Protein AF-A0A820F935-F1 (afdb_monomer)

Sequence (251 aa):
MFSDYDREDDNNVGYKSDFSKICAVHLKQLHLDDSFTSFELIEQLLKCCPNLKIFSIFAKNARNMIDAILWQHLIKSSLPLLRIFNFDFHYRHSDSYDNMLIKLSPFQTNFWHQHNWYINYAVDNEFTSVYTIPYSFTHYTLTPTMKKYNSPSTNGVNEFDNVKYLSLFTGAIRDDSSWYFRNVQSLSLANIRFYRVKDDEYELKIEHLETIVNLSNIAELEITEECAVKSELLFEILKQMPNISSLILKK

Nearest PDB structures (foldseek):
  3o7w-assembly1_A  TM=4.755E-01  e=5.674E-02  Homo sapiens
  8te1-assembly1_E  TM=4.410E-01  e=3.176E+00  Homo sapiens
  8xfp-assembly1_C  TM=3.083E-01  e=1.086E+00  Homo sapiens
  8te1-assembly2_H  TM=3.606E-01  e=2.853E+00  Homo sapiens
  3iv6-assembly2_B  TM=3.008E-01  e=6.382E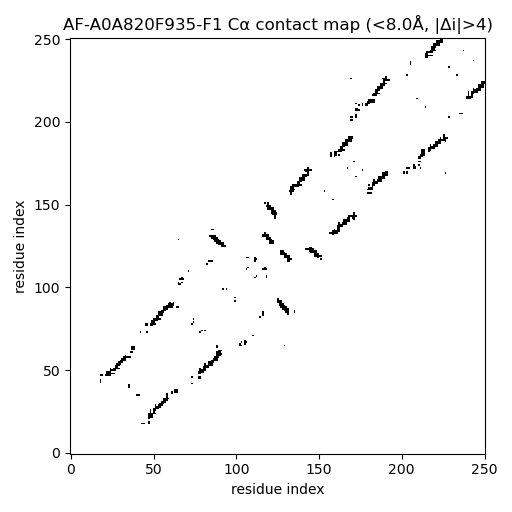+00  Cereibacter sphaeroides 2.4.1

Organism: NCBI:txid433720

InterPro domains:
  IPR032675 Leucine-rich repeat domain superfamily [G3DSA:3.80.10.10] (9-251)

Mean predicted aligned error: 8.69 Å

Secondary structure (DSSP, 8-state):
------------------GGG---TT--EEEEES----HHHHHHHHHT-TT--EEEEEETT-GGG--HHHHHHHHHHH-TT--EEEEEEEEE--S-HHHHHHHHGGGGSHHHHHTT-EEEEEE-SSEEEEEEES---SEEEE-TT-EE------TT--TTTT--EEEEEGGG--TT----BTT--EEEEE--SSS---S------HHHHHHHB-GGG--EEEEETT----HHHHHHHHHT-TT--EEEEE-

Foldseek 3Di:
DDDDDDDPPPPCPDPPPPLVVAAPQVAAEEAEEAPDDAPVVVLSNLLSHQNHAYYEYEHEQVPRVLALVVVLVSCVPRHVNHQYYWYKYKHFDPDDPVVVVVSNVSCVDVSCVVSVFAWKWWDFPTMIIITTFLHDDQEDEADLRIDIDDDDPPVPDQSQQNHAEYEYEQNNQDPPDPAAHEQHAAYEYAYDPPPPPPDDPRDRDPVSVVRHYQLQNHQYYEYEPNPPQDPVNVVVSVVSNPNHNYYHYHD

pLDDT: mean 83.77, std 16.31, range [36.81, 98.5]

Radius of gyration: 20.68 Å; Cα contacts (8 Å, |Δi|>4): 433; chains: 1; bounding box: 52×38×54 Å

Solvent-accessible surface area (backbone atoms only — not comparable to full-atom values): 14244 Å² total; per-residue (Å²): 144,82,83,87,88,84,77,85,80,86,72,80,78,75,77,80,71,78,58,91,80,58,65,44,62,82,42,41,67,48,79,46,67,68,76,68,90,48,49,66,62,50,51,57,53,44,58,24,25,45,48,23,28,35,40,37,39,41,27,68,72,29,63,78,60,70,41,46,67,60,52,52,50,48,39,70,74,32,28,80,51,54,65,42,69,40,42,37,36,29,23,72,60,89,64,57,70,71,59,48,51,60,60,51,50,62,52,71,38,68,71,32,58,78,59,65,42,40,62,32,39,39,36,40,93,51,41,36,36,44,29,29,52,59,36,81,49,44,66,47,76,47,53,54,63,54,40,80,77,47,80,75,88,54,91,86,59,61,52,29,57,52,24,31,35,38,39,38,29,46,68,40,54,40,89,83,52,90,52,59,32,66,50,27,31,33,41,33,40,33,45,73,89,78,66,87,70,80,89,69,88,66,73,79,48,67,76,26,43,58,60,34,32,44,43,64,49,24,32,31,42,36,38,32,65,67,36,84,70,50,70,70,57,50,53,57,52,54,69,55,20,81,49,55,78,42,79,44,81,41,124

Structure (mmCIF, N/CA/C/O backbone):
data_AF-A0A820F935-F1
#
_entry.id   AF-A0A820F935-F1
#
loop_
_atom_site.group_PDB
_atom_site.id
_atom_site.type_symbol
_atom_site.label_atom_id
_atom_site.label_alt_id
_atom_site.label_comp_id
_atom_site.label_asym_id
_atom_site.label_entity_id
_atom_site.label_seq_id
_atom_site.pdbx_PDB_ins_code
_atom_site.Cartn_x
_atom_site.Cartn_y
_atom_site.Cartn_z
_atom_site.occupancy
_atom_site.B_iso_or_equiv
_atom_site.auth_seq_id
_atom_site.auth_comp_id
_atom_site.auth_asym_id
_atom_site.auth_atom_id
_atom_site.pdbx_PDB_model_num
ATOM 1 N N . MET A 1 1 ? 26.499 0.213 30.727 1.00 42.41 1 MET A N 1
ATOM 2 C CA . MET A 1 1 ? 27.199 -1.076 30.581 1.00 42.41 1 MET A CA 1
ATOM 3 C C . MET A 1 1 ? 26.135 -2.154 30.449 1.00 42.41 1 MET A C 1
ATOM 5 O O . MET A 1 1 ? 25.712 -2.711 31.445 1.00 42.41 1 MET A O 1
ATOM 9 N N . PHE A 1 2 ? 25.634 -2.321 29.228 1.00 36.81 2 PHE A N 1
ATOM 10 C CA . PHE A 1 2 ? 24.933 -3.505 28.734 1.00 36.81 2 PHE A CA 1
ATOM 11 C C . PHE A 1 2 ? 25.305 -3.570 27.258 1.00 36.81 2 PHE A C 1
ATOM 13 O O . PHE A 1 2 ? 24.998 -2.652 26.499 1.00 36.81 2 PHE A O 1
ATOM 20 N N . SER A 1 3 ? 26.134 -4.561 26.959 1.00 38.59 3 SER A N 1
ATOM 21 C CA . SER A 1 3 ? 26.645 -4.915 25.649 1.00 38.59 3 SER A CA 1
ATOM 22 C C . SER A 1 3 ? 25.680 -5.875 24.955 1.00 38.59 3 SER A C 1
ATOM 24 O O . SER A 1 3 ? 24.827 -6.483 25.601 1.00 38.59 3 SER A O 1
ATOM 26 N N . ASP A 1 4 ? 25.912 -6.017 23.653 1.00 41.72 4 ASP A N 1
ATOM 27 C CA . ASP A 1 4 ? 25.586 -7.178 22.826 1.00 41.72 4 ASP A CA 1
ATOM 28 C C . ASP A 1 4 ? 24.140 -7.317 22.347 1.00 41.72 4 ASP A C 1
ATOM 30 O O . ASP A 1 4 ? 23.342 -8.032 22.938 1.00 41.72 4 ASP A O 1
ATOM 34 N N . TYR A 1 5 ? 23.866 -6.709 21.186 1.00 39.31 5 TYR A N 1
ATOM 35 C CA . TYR A 1 5 ? 23.126 -7.347 20.087 1.00 39.31 5 TYR A CA 1
ATOM 36 C C . TYR A 1 5 ? 23.565 -6.745 18.740 1.00 39.31 5 TYR A C 1
ATOM 38 O O . TYR A 1 5 ? 22.775 -6.144 18.025 1.00 39.31 5 TYR A O 1
ATOM 46 N N . ASP A 1 6 ? 24.840 -6.933 18.397 1.00 42.47 6 ASP A N 1
ATOM 47 C CA . ASP A 1 6 ? 25.287 -6.972 17.003 1.00 42.47 6 ASP A CA 1
ATOM 48 C C . ASP A 1 6 ? 25.755 -8.406 16.736 1.00 42.47 6 ASP A C 1
ATOM 50 O O . ASP A 1 6 ? 26.870 -8.804 17.072 1.00 42.47 6 ASP A O 1
ATOM 54 N N . ARG A 1 7 ? 24.849 -9.224 16.195 1.00 38.91 7 ARG A N 1
ATOM 55 C CA . ARG A 1 7 ? 25.217 -10.434 15.459 1.00 38.91 7 ARG A CA 1
ATOM 56 C C . ARG A 1 7 ? 24.762 -10.254 14.025 1.00 38.91 7 ARG A C 1
ATOM 58 O O . ARG A 1 7 ? 23.628 -10.559 13.665 1.00 38.91 7 ARG A O 1
ATOM 65 N N . GLU A 1 8 ? 25.688 -9.724 13.240 1.00 45.84 8 GLU A N 1
ATOM 66 C CA . GLU A 1 8 ? 25.828 -10.060 11.833 1.00 45.84 8 GLU A CA 1
ATOM 67 C C . GLU A 1 8 ? 26.035 -11.579 11.742 1.00 45.84 8 GLU A C 1
ATOM 69 O O . GLU A 1 8 ? 27.132 -12.074 11.985 1.00 45.84 8 GLU A O 1
ATOM 74 N N . ASP A 1 9 ? 24.975 -12.328 11.437 1.00 40.69 9 ASP A N 1
ATOM 75 C CA . ASP A 1 9 ? 25.128 -13.674 10.883 1.00 40.69 9 ASP A CA 1
ATOM 76 C C . ASP A 1 9 ? 25.014 -13.577 9.364 1.00 40.69 9 ASP A C 1
ATOM 78 O O . ASP A 1 9 ? 23.962 -13.706 8.732 1.00 40.69 9 ASP A O 1
ATOM 82 N N . ASP A 1 10 ? 26.187 -13.298 8.819 1.00 46.47 10 ASP A N 1
ATOM 83 C CA . ASP A 1 10 ? 26.601 -13.403 7.439 1.00 46.47 10 ASP A CA 1
ATOM 84 C C . ASP A 1 10 ? 26.550 -14.885 7.021 1.00 46.47 10 ASP A C 1
ATOM 86 O O . ASP A 1 10 ? 27.486 -15.654 7.217 1.00 46.47 10 ASP A O 1
ATOM 90 N N . ASN A 1 11 ? 25.407 -15.325 6.496 1.00 38.50 11 ASN A N 1
ATOM 91 C CA . ASN A 1 11 ? 25.266 -16.614 5.810 1.00 38.50 11 ASN A CA 1
ATOM 92 C C . ASN A 1 11 ? 24.524 -16.420 4.487 1.00 38.50 11 ASN A C 1
ATOM 94 O O . ASN A 1 11 ? 23.518 -17.065 4.189 1.00 38.50 11 ASN A O 1
ATOM 98 N N . ASN A 1 12 ? 25.052 -15.519 3.660 1.00 38.41 12 ASN A N 1
ATOM 99 C CA . ASN A 1 12 ? 24.699 -15.443 2.252 1.00 38.41 12 ASN A CA 1
ATOM 100 C C . ASN A 1 12 ? 25.411 -16.581 1.500 1.00 38.41 12 ASN A C 1
ATOM 102 O O . ASN A 1 12 ? 26.433 -16.388 0.839 1.00 38.41 12 ASN A O 1
ATOM 106 N N . VAL A 1 13 ? 24.879 -17.801 1.617 1.00 40.91 13 VAL A N 1
ATOM 107 C CA . VAL A 1 13 ? 25.197 -18.887 0.682 1.00 40.91 13 VAL A CA 1
ATOM 108 C C . VAL A 1 13 ? 24.598 -18.485 -0.661 1.00 40.91 13 VAL A C 1
ATOM 110 O O . VAL A 1 13 ? 23.446 -18.782 -0.975 1.00 40.91 13 VAL A O 1
ATOM 113 N N . GLY A 1 14 ? 25.384 -17.738 -1.434 1.00 40.31 14 GLY A N 1
ATOM 114 C CA . GLY A 1 14 ? 25.034 -17.269 -2.762 1.00 40.31 14 GLY A CA 1
ATOM 115 C C . GLY A 1 14 ? 24.864 -18.441 -3.719 1.00 40.31 14 GLY A C 1
ATOM 116 O O . GLY A 1 14 ? 25.789 -18.807 -4.444 1.00 40.31 14 GLY A O 1
ATOM 117 N N . TYR A 1 15 ? 23.657 -18.997 -3.779 1.00 44.03 15 TYR A N 1
ATOM 118 C CA . TYR A 1 15 ? 23.199 -19.696 -4.967 1.00 44.03 15 TYR A CA 1
ATOM 119 C C . TYR A 1 15 ? 23.117 -18.661 -6.093 1.00 44.03 15 TYR A C 1
ATOM 121 O O . TYR A 1 15 ? 22.111 -17.978 -6.270 1.00 44.03 15 TYR A O 1
ATOM 129 N N . LYS A 1 16 ? 24.204 -18.521 -6.862 1.00 47.25 16 LYS A N 1
ATOM 130 C CA . LYS A 1 16 ? 24.151 -17.936 -8.206 1.00 47.25 16 LYS A CA 1
ATOM 131 C C . LYS A 1 16 ? 23.364 -18.900 -9.087 1.00 47.25 16 LYS A C 1
ATOM 133 O O . LYS A 1 16 ? 23.931 -19.735 -9.788 1.00 47.25 16 LYS A O 1
ATOM 138 N N . SER A 1 17 ? 22.046 -18.821 -8.999 1.00 55.00 17 SER A N 1
ATOM 139 C CA . SER A 1 17 ? 21.143 -19.480 -9.927 1.00 55.00 17 SER A CA 1
ATOM 140 C C . SER A 1 17 ? 21.394 -18.873 -11.305 1.00 55.00 17 SER A C 1
ATOM 142 O O . SER A 1 17 ? 21.156 -17.686 -11.521 1.00 55.00 17 SER A O 1
ATOM 144 N N . ASP A 1 18 ? 21.925 -19.662 -12.235 1.00 56.56 18 ASP A N 1
ATOM 145 C CA . ASP A 1 18 ? 22.098 -19.235 -13.620 1.00 56.56 18 ASP A CA 1
ATOM 146 C C . ASP A 1 18 ? 20.726 -19.206 -14.315 1.00 56.56 18 ASP A C 1
ATOM 148 O O . ASP A 1 18 ? 20.320 -20.148 -14.998 1.00 56.56 18 ASP A O 1
ATOM 152 N N . PHE A 1 19 ? 19.976 -18.123 -14.100 1.00 57.56 19 PHE A N 1
ATOM 153 C CA . PHE A 1 19 ? 18.673 -17.896 -14.729 1.00 57.56 19 PHE A CA 1
ATOM 154 C C . PHE A 1 19 ? 18.771 -17.687 -16.250 1.00 57.56 19 PHE A C 1
ATOM 156 O O . PHE A 1 19 ? 17.744 -17.665 -16.926 1.00 57.56 19 PHE A O 1
ATOM 163 N N . SER A 1 20 ? 19.980 -17.607 -16.827 1.00 57.22 20 SER A N 1
ATOM 164 C CA . SER A 1 20 ? 20.181 -17.332 -18.258 1.00 57.22 20 SER A CA 1
ATOM 165 C C . SER A 1 20 ? 19.572 -18.379 -19.202 1.00 57.22 2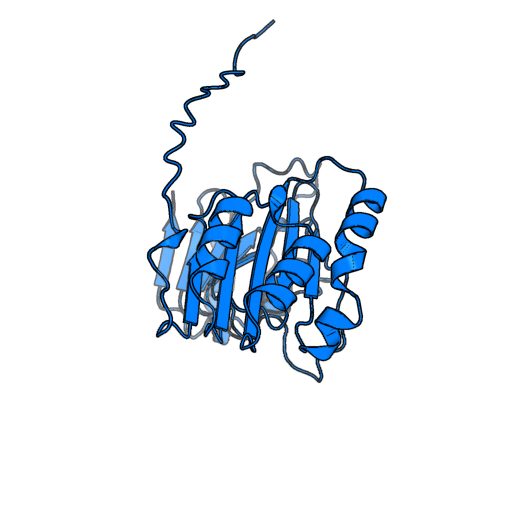0 SER A C 1
ATOM 167 O O . SER A 1 20 ? 19.445 -18.123 -20.399 1.00 57.22 20 SER A O 1
ATOM 169 N N . LYS A 1 21 ? 19.165 -19.548 -18.684 1.00 63.09 21 LYS A N 1
ATOM 170 C CA . LYS A 1 21 ? 18.599 -20.652 -19.476 1.00 63.09 21 LYS A CA 1
ATOM 171 C C . LYS A 1 21 ? 17.079 -20.803 -19.391 1.00 63.09 21 LYS A C 1
ATOM 173 O O . LYS A 1 21 ? 16.532 -21.612 -20.138 1.00 63.09 21 LYS A O 1
ATOM 178 N N . ILE A 1 22 ? 16.385 -20.069 -18.517 1.00 77.44 22 ILE A N 1
ATOM 179 C CA . ILE A 1 22 ? 14.942 -20.256 -18.287 1.00 77.44 22 ILE A CA 1
ATOM 180 C C . ILE A 1 22 ? 14.215 -18.918 -18.437 1.00 77.44 22 ILE A C 1
ATOM 182 O O . ILE A 1 22 ? 14.130 -18.137 -17.498 1.00 77.44 22 ILE A O 1
ATOM 186 N N . CYS A 1 23 ? 13.636 -18.679 -19.616 1.00 87.12 23 CYS A N 1
ATOM 187 C CA . CYS A 1 23 ? 12.764 -17.528 -19.857 1.00 87.12 23 CYS A CA 1
ATOM 188 C C . CYS A 1 23 ? 11.287 -17.927 -19.750 1.00 87.12 23 CYS A C 1
ATOM 190 O O . CYS A 1 23 ? 10.786 -18.744 -20.526 1.00 87.12 23 CYS A O 1
ATOM 192 N N . ALA A 1 24 ? 10.549 -17.281 -18.852 1.00 91.81 24 ALA A N 1
ATOM 193 C CA . ALA A 1 24 ? 9.105 -17.424 -18.698 1.00 91.81 24 ALA A CA 1
ATOM 194 C C . ALA A 1 24 ? 8.346 -16.568 -19.733 1.00 91.81 24 ALA A C 1
ATOM 196 O O . ALA A 1 24 ? 7.577 -15.667 -19.399 1.00 91.81 24 ALA A O 1
ATOM 197 N N . VAL A 1 25 ? 8.539 -16.845 -21.027 1.00 94.44 25 VAL A N 1
ATOM 198 C CA . VAL A 1 25 ? 7.988 -16.038 -22.141 1.00 94.44 25 VAL A CA 1
ATOM 199 C C . VAL A 1 25 ? 6.453 -16.004 -22.201 1.00 94.44 25 VAL A C 1
ATOM 201 O O . VAL A 1 25 ? 5.865 -15.111 -22.822 1.00 94.44 25 VAL A O 1
ATOM 204 N N . HIS A 1 26 ? 5.780 -16.960 -21.564 1.00 95.69 26 HIS A N 1
ATOM 205 C CA . HIS A 1 26 ? 4.319 -17.003 -21.494 1.00 95.69 26 HIS A CA 1
ATOM 206 C C . HIS A 1 26 ? 3.750 -16.215 -20.309 1.00 95.69 26 HIS A C 1
ATOM 208 O O . HIS A 1 26 ? 2.566 -15.877 -20.342 1.00 95.69 26 HIS A O 1
ATOM 214 N N . LEU A 1 27 ? 4.570 -15.865 -19.312 1.00 97.06 27 LEU A N 1
ATOM 215 C CA . LEU A 1 27 ? 4.126 -15.124 -18.136 1.00 97.06 27 LEU A CA 1
ATOM 216 C C . LEU A 1 27 ? 3.705 -13.705 -18.536 1.00 97.06 27 LEU A C 1
ATOM 218 O O . LEU A 1 27 ? 4.460 -12.972 -19.175 1.00 97.06 27 LEU A O 1
ATOM 222 N N . LYS A 1 28 ? 2.469 -13.329 -18.192 1.00 98.00 28 LYS A N 1
ATOM 223 C CA . LYS A 1 28 ? 1.901 -12.000 -18.489 1.00 98.00 28 LYS A CA 1
ATOM 224 C C . LYS A 1 28 ? 1.691 -11.149 -17.248 1.00 98.00 28 LYS A C 1
ATOM 226 O O . LYS A 1 28 ? 1.614 -9.931 -17.380 1.00 98.00 28 LYS A O 1
ATOM 231 N N . GLN A 1 29 ? 1.573 -11.780 -16.089 1.00 97.94 29 GLN A N 1
ATOM 232 C CA . GLN A 1 29 ? 1.299 -11.119 -14.823 1.00 97.94 29 GLN A CA 1
ATOM 233 C C . GLN A 1 29 ? 2.176 -11.748 -13.749 1.00 97.94 29 GLN A C 1
ATOM 235 O O . GLN A 1 29 ? 2.333 -12.969 -13.730 1.00 97.94 29 GLN A O 1
ATOM 240 N N . LEU A 1 30 ? 2.760 -10.914 -12.899 1.00 95.69 30 LEU A N 1
ATOM 241 C CA . LEU A 1 30 ? 3.596 -11.330 -11.785 1.00 95.69 30 LEU A CA 1
ATOM 242 C C . LEU A 1 30 ? 3.249 -10.459 -10.582 1.00 95.69 30 LEU A C 1
ATOM 244 O O . LEU A 1 30 ? 3.287 -9.233 -10.676 1.00 95.69 30 LEU A O 1
ATOM 248 N N . HIS A 1 31 ? 2.924 -11.112 -9.473 1.00 94.31 31 HIS A N 1
ATOM 249 C CA . HIS A 1 31 ? 2.627 -10.471 -8.200 1.00 94.31 31 HIS A CA 1
ATOM 250 C C . HIS A 1 31 ? 3.608 -11.011 -7.169 1.00 94.31 31 HIS A C 1
ATOM 252 O O . HIS A 1 31 ? 3.678 -12.223 -6.967 1.00 94.31 31 HIS A O 1
ATOM 258 N N . LEU A 1 32 ? 4.384 -10.116 -6.572 1.00 92.44 32 LEU A N 1
ATOM 259 C CA . LEU A 1 32 ? 5.341 -10.428 -5.523 1.00 92.44 32 LEU A CA 1
ATOM 260 C C . LEU A 1 32 ? 4.888 -9.740 -4.239 1.00 92.44 32 LEU A C 1
ATOM 262 O O . LEU A 1 32 ? 4.574 -8.551 -4.251 1.00 92.44 32 LEU A O 1
ATOM 266 N N . ASP A 1 33 ? 4.861 -10.491 -3.148 1.00 85.62 33 ASP A N 1
ATOM 267 C CA . ASP A 1 33 ? 4.466 -9.994 -1.835 1.00 85.62 33 ASP A CA 1
ATOM 268 C C . ASP A 1 33 ? 5.546 -10.348 -0.818 1.00 85.62 33 ASP A C 1
ATOM 270 O O . ASP A 1 33 ? 5.877 -11.525 -0.716 1.00 85.62 33 ASP A O 1
ATOM 274 N N . ASP A 1 34 ? 6.112 -9.329 -0.158 1.00 75.88 34 ASP A N 1
ATOM 275 C CA . ASP A 1 34 ? 7.023 -9.279 1.011 1.00 75.88 34 ASP A CA 1
ATOM 276 C C . ASP A 1 34 ? 8.212 -10.269 1.073 1.00 75.88 34 ASP A C 1
ATOM 278 O O . ASP A 1 34 ? 9.031 -10.225 1.986 1.00 75.88 34 ASP A O 1
ATOM 282 N N . SER A 1 35 ? 8.353 -11.171 0.103 1.00 65.44 35 SER A N 1
ATOM 283 C CA . SER A 1 35 ? 9.248 -12.327 0.142 1.00 65.44 35 SER A CA 1
ATOM 284 C C . SER A 1 35 ? 10.534 -12.121 -0.654 1.00 65.44 35 SER A C 1
ATOM 286 O O . SER A 1 35 ? 11.375 -13.017 -0.702 1.00 65.44 35 SER A O 1
ATOM 288 N N . PHE A 1 36 ? 10.691 -10.973 -1.318 1.00 63.09 36 PHE A N 1
ATOM 289 C CA . PHE A 1 36 ? 11.857 -10.673 -2.148 1.00 63.09 36 PHE A CA 1
ATOM 290 C C . PHE A 1 36 ? 12.739 -9.648 -1.456 1.00 63.09 36 PHE A C 1
ATOM 292 O O . PHE A 1 36 ? 12.347 -8.508 -1.227 1.00 63.09 36 PHE A O 1
ATOM 299 N N . THR A 1 37 ? 13.950 -10.081 -1.127 1.00 66.81 37 THR A N 1
ATOM 300 C CA . THR A 1 37 ? 14.858 -9.355 -0.238 1.00 66.81 37 THR A CA 1
ATOM 301 C C . THR A 1 37 ? 15.801 -8.405 -0.971 1.00 66.81 37 THR A C 1
ATOM 303 O O . THR A 1 37 ? 16.470 -7.599 -0.325 1.00 66.81 37 THR A O 1
ATOM 306 N N . SER A 1 38 ? 15.884 -8.464 -2.308 1.00 85.56 38 SER A N 1
ATOM 307 C CA . SER A 1 38 ? 16.793 -7.591 -3.049 1.00 85.56 38 SER A CA 1
ATOM 308 C C . SER A 1 38 ? 16.333 -7.219 -4.457 1.00 85.56 38 SER A C 1
ATOM 310 O O . SER A 1 38 ? 15.676 -8.002 -5.150 1.00 85.56 38 SER A O 1
ATOM 312 N N . PHE A 1 39 ? 16.711 -6.010 -4.885 1.00 91.62 39 PHE A N 1
ATOM 313 C CA . PHE A 1 39 ? 16.461 -5.525 -6.241 1.00 91.62 39 PHE A CA 1
ATOM 31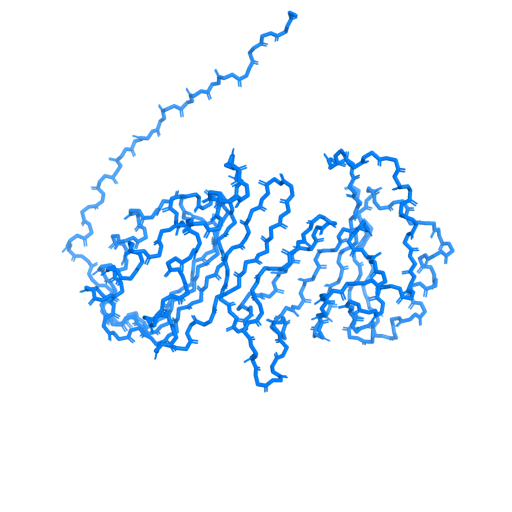4 C C . PHE A 1 39 ? 17.145 -6.414 -7.287 1.00 91.62 39 PHE A C 1
ATOM 316 O O . PHE A 1 39 ? 16.552 -6.696 -8.319 1.00 91.62 39 PHE A O 1
ATOM 323 N N . GLU A 1 40 ? 18.348 -6.921 -7.017 1.00 91.81 40 GLU A N 1
ATOM 324 C CA . GLU A 1 40 ? 19.125 -7.752 -7.945 1.00 91.81 40 GLU A CA 1
ATOM 325 C C . GLU A 1 40 ? 18.405 -9.061 -8.289 1.00 91.81 40 GLU A C 1
ATOM 327 O O . GLU A 1 40 ? 18.390 -9.476 -9.448 1.00 91.81 40 GLU A O 1
ATOM 332 N N . LEU A 1 41 ? 17.774 -9.702 -7.300 1.00 88.88 41 LEU A N 1
ATOM 333 C CA . LEU A 1 41 ? 16.983 -10.914 -7.526 1.00 88.88 41 LEU A CA 1
ATOM 334 C C . LEU A 1 41 ? 15.751 -10.622 -8.387 1.00 88.88 41 LEU A C 1
ATOM 336 O O . LEU A 1 41 ? 15.437 -11.379 -9.308 1.00 88.88 41 LEU A O 1
ATOM 340 N N . ILE A 1 42 ? 15.077 -9.503 -8.119 1.00 92.94 42 ILE A N 1
ATOM 341 C CA . ILE A 1 42 ? 13.922 -9.059 -8.905 1.00 92.94 42 ILE A CA 1
ATOM 342 C C . ILE A 1 42 ? 14.351 -8.705 -10.329 1.00 92.94 42 ILE A C 1
ATOM 344 O O . ILE A 1 42 ? 13.687 -9.090 -11.288 1.00 92.94 42 ILE A O 1
ATOM 348 N N . GLU A 1 43 ? 15.483 -8.028 -10.489 1.00 94.81 43 GLU A N 1
ATOM 349 C CA . GLU A 1 43 ? 16.037 -7.655 -11.783 1.00 94.81 43 GLU A CA 1
ATOM 350 C C . GLU A 1 43 ? 16.328 -8.897 -12.638 1.00 94.81 43 GLU A C 1
ATOM 352 O O . GLU A 1 43 ? 15.924 -8.963 -13.802 1.00 94.81 43 GLU A O 1
ATOM 357 N N . GLN A 1 44 ? 16.973 -9.911 -12.056 1.00 92.00 44 GLN A N 1
ATOM 358 C CA . GLN A 1 44 ? 17.251 -11.185 -12.726 1.00 92.00 44 GLN A CA 1
ATOM 359 C C . GLN A 1 44 ? 15.965 -11.915 -13.122 1.00 92.00 44 GLN A C 1
ATOM 361 O O . GLN A 1 44 ? 15.850 -12.386 -14.257 1.00 92.00 44 GLN A O 1
ATOM 366 N N . LEU A 1 45 ? 14.982 -11.969 -12.221 1.00 92.75 45 LEU A N 1
ATOM 367 C CA . LEU A 1 45 ? 13.681 -12.578 -12.490 1.00 92.75 45 LEU A CA 1
ATOM 368 C C . LEU A 1 45 ? 12.960 -11.868 -13.644 1.00 92.75 45 LEU A C 1
ATOM 370 O O . LEU A 1 45 ? 12.499 -12.516 -14.583 1.00 92.75 45 LEU A O 1
ATOM 374 N N . LEU A 1 46 ? 12.900 -10.536 -13.610 1.00 94.75 46 LEU A N 1
ATOM 375 C CA . LEU A 1 46 ? 12.194 -9.730 -14.607 1.00 94.75 46 LEU A CA 1
ATOM 376 C C . LEU A 1 46 ? 12.870 -9.779 -15.983 1.00 94.75 46 LEU A C 1
ATOM 378 O O . LEU A 1 46 ? 12.168 -9.836 -16.994 1.00 94.75 46 LEU A O 1
ATOM 382 N N . LYS A 1 47 ? 14.205 -9.879 -16.044 1.00 95.19 47 LYS A N 1
ATOM 383 C CA . LYS A 1 47 ? 14.950 -10.155 -17.291 1.00 95.19 47 LYS A CA 1
ATOM 384 C C . LYS A 1 47 ? 14.530 -11.471 -17.955 1.00 95.19 47 LYS A C 1
ATOM 386 O O . LYS A 1 47 ? 14.589 -11.589 -19.176 1.00 95.19 47 LYS A O 1
ATOM 391 N N . CYS A 1 48 ? 14.041 -12.435 -17.176 1.00 94.25 48 CYS A N 1
ATOM 392 C CA . CYS A 1 48 ? 13.551 -13.720 -17.673 1.00 94.25 48 CYS A CA 1
ATOM 393 C C . CYS A 1 48 ? 12.062 -13.696 -18.060 1.00 94.25 48 CYS A C 1
ATOM 395 O O . CYS A 1 48 ? 11.523 -14.712 -18.504 1.00 94.25 48 CYS A O 1
ATOM 397 N N . CYS A 1 49 ? 11.369 -12.562 -17.921 1.00 95.50 49 CYS A N 1
ATOM 398 C CA . CYS A 1 49 ? 9.939 -12.412 -18.202 1.00 95.50 49 CYS A CA 1
ATOM 399 C C . CYS A 1 49 ? 9.671 -11.311 -19.249 1.00 95.50 49 CYS A C 1
ATOM 401 O O . CYS A 1 49 ? 8.897 -10.389 -18.987 1.00 95.50 49 CYS A O 1
ATOM 403 N N . PRO A 1 50 ? 10.233 -11.398 -20.472 1.00 95.12 50 PRO A N 1
ATOM 404 C CA . PRO A 1 50 ? 10.213 -10.288 -21.437 1.00 95.12 50 PRO A CA 1
ATOM 405 C C . PRO A 1 50 ? 8.808 -9.894 -21.920 1.00 95.12 50 PRO A C 1
ATOM 407 O O . PRO A 1 50 ? 8.599 -8.798 -22.435 1.00 95.12 50 PRO A O 1
ATOM 410 N N . ASN A 1 51 ? 7.826 -10.788 -21.764 1.00 97.44 51 ASN A N 1
ATOM 411 C CA . ASN A 1 51 ? 6.453 -10.568 -22.210 1.00 97.44 51 ASN A CA 1
ATOM 412 C C . ASN A 1 51 ? 5.480 -10.185 -21.083 1.00 97.44 51 ASN A C 1
ATOM 414 O O . ASN A 1 51 ? 4.257 -10.265 -21.280 1.00 97.44 51 ASN A O 1
ATOM 418 N N . LEU A 1 52 ? 6.009 -9.807 -19.919 1.00 98.31 52 LEU A N 1
ATOM 419 C CA . LEU A 1 52 ? 5.225 -9.375 -18.773 1.00 98.31 52 LEU A CA 1
ATOM 420 C C . LEU A 1 52 ? 4.460 -8.088 -19.109 1.00 98.31 52 LEU A C 1
ATOM 422 O O . LEU A 1 52 ? 5.011 -7.151 -19.680 1.00 98.31 52 LEU A O 1
ATOM 426 N N . LYS A 1 53 ? 3.170 -8.057 -18.773 1.00 98.50 53 LYS A N 1
ATOM 427 C CA . LYS A 1 53 ? 2.274 -6.911 -18.994 1.00 98.50 53 LYS A CA 1
ATOM 428 C C . LYS A 1 53 ? 1.876 -6.230 -17.692 1.00 98.50 53 LYS A C 1
ATOM 430 O O . LYS A 1 53 ? 1.626 -5.027 -17.702 1.00 98.50 53 LYS A O 1
ATOM 435 N N . ILE A 1 54 ? 1.785 -7.000 -16.612 1.00 98.38 54 ILE A N 1
ATOM 436 C CA . ILE A 1 54 ? 1.418 -6.524 -15.281 1.00 98.38 54 ILE A CA 1
ATOM 437 C C . ILE A 1 54 ? 2.478 -7.002 -14.303 1.00 98.38 54 ILE A C 1
ATOM 439 O O . ILE A 1 54 ? 2.774 -8.197 -14.243 1.00 98.38 54 ILE A O 1
ATOM 443 N N . PHE A 1 55 ? 3.023 -6.071 -13.538 1.00 97.38 55 PHE A N 1
ATOM 444 C CA . PHE A 1 55 ? 3.911 -6.368 -12.433 1.00 97.38 55 PHE A CA 1
ATOM 445 C C . PHE A 1 55 ? 3.402 -5.656 -11.187 1.00 97.38 55 PHE A C 1
ATOM 447 O O . PHE A 1 55 ? 3.112 -4.460 -11.230 1.00 97.38 55 PHE A O 1
ATOM 454 N N . SER A 1 56 ? 3.248 -6.393 -10.094 1.00 96.38 56 SER A N 1
ATOM 455 C CA . SER A 1 56 ? 2.928 -5.825 -8.789 1.00 96.38 56 SER A CA 1
ATOM 456 C C . SER A 1 56 ? 3.923 -6.312 -7.755 1.00 96.38 56 SER A C 1
ATOM 458 O O . SER A 1 56 ? 4.209 -7.508 -7.708 1.00 96.38 56 SER A O 1
ATOM 460 N N . ILE A 1 57 ? 4.428 -5.403 -6.930 1.00 95.19 57 ILE A N 1
ATOM 461 C CA . ILE A 1 57 ? 5.370 -5.746 -5.868 1.00 95.19 57 ILE A CA 1
ATOM 462 C C . ILE A 1 57 ? 5.086 -4.965 -4.589 1.00 95.19 57 ILE A C 1
ATOM 464 O O . ILE A 1 57 ? 5.067 -3.738 -4.588 1.00 95.19 57 ILE A O 1
ATOM 468 N N . PHE A 1 58 ? 4.899 -5.692 -3.497 1.00 93.12 58 PHE A N 1
ATOM 469 C CA . PHE A 1 58 ? 4.932 -5.146 -2.147 1.00 93.12 58 PHE A CA 1
ATOM 470 C C . PHE A 1 58 ? 6.245 -5.565 -1.488 1.00 93.12 58 PHE A C 1
ATOM 472 O O . PHE A 1 58 ? 6.601 -6.745 -1.533 1.00 93.12 58 PHE A O 1
ATOM 479 N N . ALA A 1 59 ? 6.979 -4.620 -0.901 1.00 91.50 59 ALA A N 1
ATOM 480 C CA . ALA A 1 59 ? 8.234 -4.928 -0.223 1.00 91.50 59 ALA A CA 1
ATOM 481 C C . ALA A 1 59 ? 8.431 -4.081 1.036 1.00 91.50 59 ALA A C 1
ATOM 483 O O . ALA A 1 59 ? 8.443 -2.846 0.976 1.00 91.50 59 ALA A O 1
ATOM 484 N N . LYS A 1 60 ? 8.665 -4.750 2.170 1.00 88.56 60 LYS A N 1
ATOM 485 C CA . LYS A 1 60 ? 9.157 -4.115 3.396 1.00 88.56 60 LYS A CA 1
ATOM 486 C C . LYS A 1 60 ? 10.680 -4.051 3.408 1.00 88.56 60 LYS A C 1
ATOM 488 O O . LYS A 1 60 ? 11.366 -4.858 2.792 1.00 88.56 60 LYS A O 1
ATOM 493 N N . ASN A 1 61 ? 11.219 -3.084 4.148 1.00 85.94 61 ASN A N 1
ATOM 494 C CA . ASN A 1 61 ? 12.658 -2.808 4.232 1.00 85.94 61 ASN A CA 1
ATOM 495 C C . ASN A 1 61 ? 13.329 -2.604 2.860 1.00 85.94 61 ASN A C 1
ATOM 497 O O . ASN A 1 61 ? 14.509 -2.893 2.671 1.00 85.94 61 ASN A O 1
ATOM 501 N N . ALA A 1 62 ? 12.585 -2.046 1.910 1.00 87.56 62 ALA A N 1
ATOM 502 C CA . ALA A 1 62 ? 12.911 -1.966 0.494 1.00 87.56 62 ALA A CA 1
ATOM 503 C C . ALA A 1 62 ? 13.925 -0.858 0.156 1.00 87.56 62 ALA A C 1
ATOM 505 O O . ALA A 1 62 ? 13.832 -0.225 -0.892 1.00 87.56 62 ALA A O 1
ATOM 506 N N . ARG A 1 63 ? 14.907 -0.591 1.030 1.00 86.94 63 ARG A N 1
ATOM 507 C CA . ARG A 1 63 ? 15.866 0.522 0.874 1.00 86.94 63 ARG A CA 1
ATOM 508 C C . ARG A 1 63 ? 16.606 0.473 -0.466 1.00 86.94 63 ARG A C 1
ATOM 510 O O . ARG A 1 63 ? 16.849 1.515 -1.061 1.00 86.94 63 ARG A O 1
ATOM 517 N N . ASN A 1 64 ? 16.943 -0.725 -0.938 1.00 87.19 64 ASN A N 1
ATOM 518 C CA . ASN A 1 64 ? 17.594 -0.965 -2.229 1.00 87.19 64 ASN A CA 1
ATOM 519 C C . ASN A 1 64 ? 16.632 -0.954 -3.431 1.00 87.19 64 ASN A C 1
ATOM 521 O O . ASN A 1 64 ? 17.093 -1.009 -4.564 1.00 87.19 64 ASN A O 1
ATOM 525 N N . MET A 1 65 ? 15.317 -0.874 -3.209 1.00 89.69 65 MET A N 1
ATOM 526 C CA . MET A 1 65 ? 14.315 -0.753 -4.274 1.00 89.69 65 MET A CA 1
ATOM 527 C C . MET A 1 65 ? 13.885 0.701 -4.520 1.00 89.69 65 MET A C 1
ATOM 529 O O . MET A 1 65 ? 13.228 0.974 -5.524 1.00 89.69 65 MET A O 1
ATOM 533 N N . ILE A 1 66 ? 14.266 1.645 -3.649 1.00 90.81 66 ILE A N 1
ATOM 534 C CA . ILE A 1 66 ? 13.987 3.084 -3.805 1.00 90.81 66 ILE A CA 1
ATOM 535 C C . ILE A 1 66 ? 15.030 3.733 -4.721 1.00 90.81 66 ILE A C 1
ATOM 537 O O . ILE A 1 66 ? 15.799 4.605 -4.321 1.00 90.81 66 ILE A O 1
ATOM 541 N N . ASP A 1 67 ? 15.059 3.288 -5.973 1.00 93.00 67 ASP A N 1
ATOM 542 C CA . ASP A 1 67 ? 15.862 3.895 -7.030 1.00 93.00 67 ASP A CA 1
ATOM 543 C C . ASP A 1 67 ? 15.057 3.921 -8.332 1.00 93.00 67 ASP A C 1
ATOM 545 O O . ASP A 1 67 ? 14.959 2.936 -9.071 1.00 93.00 67 ASP A O 1
ATOM 549 N N . ALA A 1 68 ? 14.447 5.073 -8.617 1.00 94.94 68 ALA A N 1
ATOM 550 C CA . ALA A 1 68 ? 13.612 5.226 -9.802 1.00 94.94 68 ALA A CA 1
ATOM 551 C C . ALA A 1 68 ? 14.410 5.061 -11.106 1.00 94.94 68 ALA A C 1
ATOM 553 O O . ALA A 1 68 ? 13.842 4.663 -12.124 1.00 94.94 68 ALA A 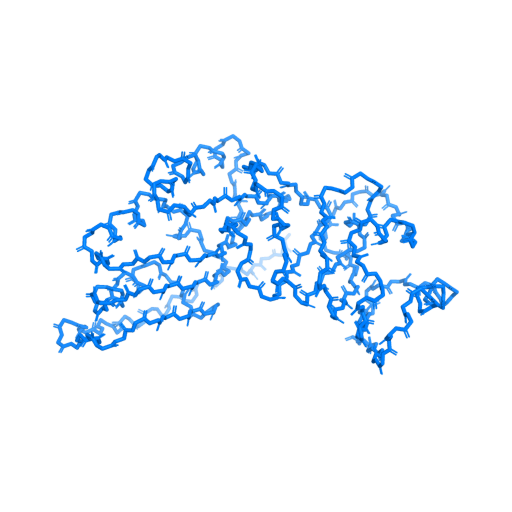O 1
ATOM 554 N N . ILE A 1 69 ? 15.711 5.372 -11.098 1.00 95.62 69 ILE A N 1
ATOM 555 C CA . ILE A 1 69 ? 16.562 5.303 -12.289 1.00 95.62 69 ILE A CA 1
ATOM 556 C C . ILE A 1 69 ? 16.837 3.839 -12.628 1.00 95.62 69 ILE A C 1
ATOM 558 O O . ILE A 1 69 ? 16.708 3.458 -13.796 1.00 95.62 69 ILE A O 1
ATOM 562 N N . LEU A 1 70 ? 17.145 3.012 -11.626 1.00 95.69 70 LEU A N 1
ATOM 563 C CA . LEU A 1 70 ? 17.316 1.568 -11.809 1.00 95.69 70 LEU A CA 1
ATOM 564 C C . LEU A 1 70 ? 16.031 0.911 -12.316 1.00 95.69 70 LEU A C 1
ATOM 566 O O . LEU A 1 70 ? 16.071 0.185 -13.313 1.00 95.69 70 LEU A O 1
ATOM 570 N N . TRP A 1 71 ? 14.880 1.226 -11.714 1.00 97.31 71 TRP A N 1
ATOM 571 C CA . TRP A 1 71 ? 13.585 0.739 -12.200 1.00 97.31 71 TRP A CA 1
ATOM 572 C C . TRP A 1 71 ? 13.308 1.164 -13.640 1.00 97.31 71 TRP A C 1
ATOM 574 O O . TRP A 1 71 ? 12.956 0.333 -14.477 1.00 97.31 71 TRP A O 1
ATOM 584 N N . GLN A 1 72 ? 13.518 2.439 -13.969 1.00 97.31 72 GLN A N 1
ATOM 585 C CA . GLN A 1 72 ? 13.338 2.940 -15.328 1.00 97.31 72 GLN A CA 1
ATOM 586 C C . GLN A 1 72 ? 14.250 2.214 -16.328 1.00 97.31 72 GLN A C 1
ATOM 588 O O . GLN A 1 72 ? 13.812 1.881 -17.433 1.00 97.31 72 GLN A O 1
ATOM 593 N N . HIS A 1 73 ? 15.513 1.972 -15.969 1.00 97.62 73 HIS A N 1
ATOM 594 C CA . HIS A 1 73 ? 16.456 1.249 -16.819 1.00 97.62 73 HIS A CA 1
ATOM 595 C C . HIS A 1 73 ? 16.013 -0.200 -17.049 1.00 97.62 73 HIS A C 1
ATOM 597 O O . HIS A 1 73 ? 15.985 -0.662 -18.194 1.00 97.62 73 HIS A O 1
ATOM 603 N N . LEU A 1 74 ? 15.610 -0.901 -15.987 1.00 97.69 74 LEU A N 1
ATOM 604 C CA . LEU A 1 74 ? 15.110 -2.272 -16.062 1.00 97.69 74 LEU A CA 1
ATOM 605 C C . LEU A 1 74 ? 13.866 -2.371 -16.952 1.00 97.69 74 LEU A C 1
ATOM 607 O O . LEU A 1 74 ? 13.810 -3.211 -17.850 1.00 97.69 74 LEU A O 1
ATOM 611 N N . ILE A 1 75 ? 12.896 -1.478 -16.754 1.00 97.94 75 ILE A N 1
ATOM 612 C CA . ILE A 1 75 ? 11.646 -1.472 -17.522 1.00 97.94 75 ILE A CA 1
ATOM 613 C C . ILE A 1 75 ? 11.931 -1.244 -19.008 1.00 97.94 75 ILE A C 1
ATOM 615 O O . ILE A 1 75 ? 11.467 -2.012 -19.850 1.00 97.94 75 ILE A O 1
ATOM 619 N N . LYS A 1 76 ? 12.748 -0.236 -19.33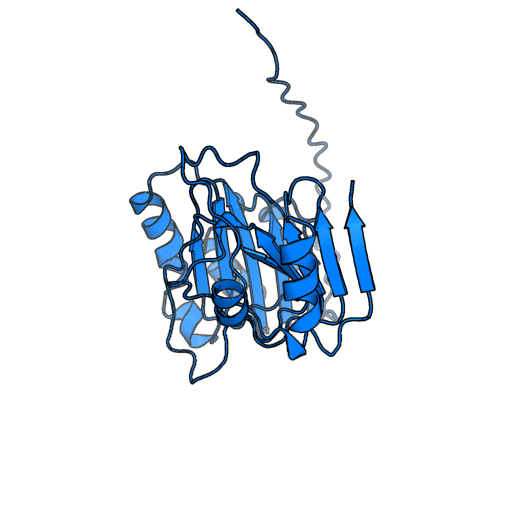8 1.00 97.12 76 LYS A N 1
ATOM 620 C CA . LYS A 1 76 ? 13.094 0.088 -20.731 1.00 97.12 76 LYS A CA 1
ATOM 621 C C . LYS A 1 76 ? 13.874 -1.025 -21.427 1.00 97.12 76 LYS A C 1
ATOM 623 O O . LYS A 1 76 ? 13.667 -1.251 -22.614 1.00 97.12 76 LYS A O 1
ATOM 628 N N . SER A 1 77 ? 14.787 -1.679 -20.713 1.00 97.25 77 SER A N 1
ATOM 629 C CA . SER A 1 77 ? 15.672 -2.693 -21.293 1.00 97.25 77 SER A CA 1
ATOM 630 C C . SER A 1 77 ? 15.022 -4.069 -21.404 1.00 97.25 77 SER A C 1
ATOM 632 O O . SER A 1 77 ? 15.261 -4.774 -22.381 1.00 97.25 77 SER A O 1
ATOM 634 N N . SER A 1 78 ? 14.214 -4.457 -20.414 1.00 96.75 78 SER A N 1
ATOM 635 C CA . SER A 1 78 ? 13.834 -5.860 -20.206 1.00 96.75 78 SER A CA 1
ATOM 636 C C . SER A 1 78 ? 12.327 -6.106 -20.222 1.00 96.75 78 SER A C 1
ATOM 638 O O . SER A 1 78 ? 11.908 -7.246 -20.406 1.00 96.75 78 SER A O 1
ATOM 640 N N . LEU A 1 79 ? 11.499 -5.066 -20.065 1.00 97.38 79 LEU A N 1
ATOM 641 C CA . LEU A 1 79 ? 10.043 -5.198 -19.948 1.00 97.38 79 LEU A CA 1
ATOM 642 C C . LEU A 1 79 ? 9.294 -4.321 -20.970 1.00 97.38 79 LEU A C 1
ATOM 644 O O . LEU A 1 79 ? 8.436 -3.519 -20.594 1.00 97.38 79 LEU A O 1
ATOM 648 N N . PRO A 1 80 ? 9.557 -4.480 -22.282 1.00 96.19 80 PRO A N 1
ATOM 649 C CA . PRO A 1 80 ? 8.996 -3.606 -23.316 1.00 96.19 80 PRO A CA 1
ATOM 650 C C . PRO A 1 80 ? 7.466 -3.686 -23.434 1.00 96.19 80 PRO A C 1
ATOM 652 O O . PRO A 1 80 ? 6.848 -2.808 -24.033 1.00 96.19 80 PRO A O 1
ATOM 655 N N . LEU A 1 81 ? 6.844 -4.745 -22.901 1.00 98.00 81 LEU A N 1
ATOM 656 C CA . LEU A 1 81 ? 5.393 -4.951 -22.934 1.00 98.00 81 LEU A CA 1
ATOM 657 C C . LEU A 1 81 ? 4.688 -4.591 -21.620 1.00 98.00 81 LEU A C 1
ATOM 659 O O . LEU A 1 81 ? 3.471 -4.800 -21.529 1.00 98.00 81 LEU A O 1
ATOM 663 N N . LEU A 1 82 ? 5.409 -4.058 -20.627 1.00 98.38 82 LEU A N 1
ATOM 664 C CA . LEU A 1 82 ? 4.840 -3.691 -19.335 1.00 98.38 82 LEU A CA 1
ATOM 665 C C . LEU A 1 82 ? 3.867 -2.524 -19.496 1.00 98.38 82 LEU A C 1
ATOM 667 O O . LEU A 1 82 ? 4.203 -1.473 -20.037 1.00 98.38 82 LEU A O 1
ATOM 671 N N . ARG A 1 83 ? 2.635 -2.724 -19.031 1.00 97.75 83 ARG A N 1
ATOM 672 C CA . ARG A 1 83 ? 1.553 -1.732 -19.093 1.00 97.75 83 ARG A CA 1
ATOM 673 C C . ARG A 1 83 ? 1.167 -1.239 -17.712 1.00 97.75 83 ARG A C 1
ATOM 675 O O . ARG A 1 83 ? 0.875 -0.063 -17.541 1.00 97.75 83 ARG A O 1
ATOM 682 N N . ILE A 1 84 ? 1.152 -2.147 -16.745 1.00 97.38 84 ILE A N 1
ATOM 683 C CA . ILE A 1 84 ? 0.788 -1.857 -15.365 1.00 97.38 84 ILE A CA 1
ATOM 684 C C . ILE A 1 84 ? 1.981 -2.229 -14.505 1.00 97.38 84 ILE A C 1
ATOM 686 O O . ILE A 1 84 ? 2.390 -3.392 -14.479 1.00 97.38 84 ILE A O 1
ATOM 690 N N . PHE A 1 85 ? 2.520 -1.234 -13.818 1.00 97.38 85 PHE A N 1
ATOM 691 C CA . PHE A 1 85 ? 3.497 -1.427 -12.770 1.00 97.38 85 PHE A CA 1
ATOM 692 C C . PHE A 1 85 ? 2.918 -0.840 -11.495 1.00 97.38 85 PHE A C 1
ATOM 694 O O . PHE A 1 85 ? 2.730 0.368 -11.409 1.00 97.38 85 PHE A O 1
ATOM 701 N N . ASN A 1 86 ? 2.613 -1.715 -10.545 1.00 96.25 86 ASN A N 1
ATOM 702 C CA . ASN A 1 86 ? 2.096 -1.343 -9.242 1.00 96.25 86 ASN A CA 1
ATOM 703 C C . ASN A 1 86 ? 3.148 -1.673 -8.198 1.00 96.25 86 ASN A C 1
ATOM 705 O O . ASN A 1 86 ? 3.720 -2.766 -8.216 1.00 96.25 86 ASN A O 1
ATOM 709 N N . PHE A 1 87 ? 3.389 -0.771 -7.265 1.00 95.50 87 PHE A N 1
ATOM 710 C CA . PHE A 1 87 ? 4.297 -1.079 -6.177 1.00 95.50 87 PHE A CA 1
ATOM 711 C C . PHE A 1 87 ? 3.918 -0.362 -4.897 1.00 95.50 87 PHE A C 1
ATOM 713 O O . PHE A 1 87 ? 3.215 0.649 -4.919 1.00 95.50 87 PHE A O 1
ATOM 720 N N . ASP A 1 88 ? 4.400 -0.919 -3.795 1.00 94.44 88 ASP A N 1
ATOM 721 C CA . ASP A 1 88 ? 4.450 -0.273 -2.495 1.00 94.44 88 ASP A CA 1
ATOM 722 C C . ASP A 1 88 ? 5.739 -0.702 -1.786 1.00 94.44 88 ASP A C 1
ATOM 724 O O . ASP A 1 88 ? 5.934 -1.868 -1.428 1.00 94.44 88 ASP A O 1
ATOM 728 N N . PHE A 1 89 ? 6.653 0.253 -1.658 1.00 93.56 89 PHE A N 1
ATOM 729 C CA . PHE A 1 89 ? 7.972 0.065 -1.081 1.00 93.56 89 PHE A CA 1
ATOM 730 C C . PHE A 1 89 ? 8.055 0.787 0.252 1.00 93.56 89 PHE A C 1
ATOM 732 O O . PHE A 1 89 ? 8.023 2.017 0.303 1.00 93.56 89 PHE A O 1
ATOM 739 N N . HIS A 1 90 ? 8.222 0.022 1.325 1.00 90.56 90 HIS A N 1
ATOM 740 C CA . HIS A 1 90 ? 8.373 0.542 2.678 1.00 90.56 90 HIS A CA 1
ATOM 741 C C . HIS A 1 90 ? 9.829 0.442 3.085 1.00 90.56 90 HIS A C 1
ATOM 743 O O . HIS A 1 90 ? 10.423 -0.633 3.012 1.00 90.56 90 HIS A O 1
ATOM 749 N N . TYR A 1 91 ? 10.418 1.527 3.566 1.00 88.94 91 TYR A N 1
ATOM 750 C CA . TYR A 1 91 ? 11.765 1.488 4.121 1.00 88.94 91 TYR A CA 1
ATOM 751 C C . TYR A 1 91 ? 11.890 2.400 5.333 1.00 88.94 91 TYR A C 1
ATOM 753 O O . TYR A 1 91 ? 11.256 3.450 5.411 1.00 88.94 91 TYR A O 1
ATOM 761 N N . ARG A 1 92 ? 12.743 1.999 6.278 1.00 87.69 92 ARG A N 1
ATOM 762 C CA . ARG A 1 92 ? 13.158 2.867 7.378 1.00 87.69 92 ARG A CA 1
ATOM 763 C C . ARG A 1 92 ? 14.147 3.896 6.839 1.00 87.69 92 ARG A C 1
ATOM 765 O O . ARG A 1 92 ? 15.196 3.511 6.311 1.00 87.69 92 ARG A O 1
ATOM 772 N N . HIS A 1 93 ? 13.835 5.183 6.943 1.00 80.50 93 HIS A N 1
ATOM 773 C CA . HIS A 1 93 ? 14.767 6.227 6.531 1.00 80.50 93 HIS A CA 1
ATOM 774 C C . HIS A 1 93 ? 15.701 6.588 7.690 1.00 80.50 93 HIS A C 1
ATOM 776 O O . HIS A 1 93 ? 15.286 6.771 8.827 1.00 80.50 93 HIS A O 1
ATOM 782 N N . SER A 1 94 ? 16.995 6.676 7.388 1.00 78.81 94 SER A N 1
ATOM 783 C CA . SER A 1 94 ? 18.016 7.235 8.286 1.00 78.81 94 SER A CA 1
ATOM 784 C C . SER A 1 94 ? 18.354 8.685 7.951 1.00 78.81 94 SER A C 1
ATOM 786 O O . SER A 1 94 ? 19.114 9.333 8.665 1.00 78.81 94 SER A O 1
ATOM 788 N N . ASP A 1 95 ? 17.875 9.152 6.801 1.00 75.81 95 ASP A N 1
ATOM 789 C CA . ASP A 1 95 ? 18.313 10.395 6.193 1.00 75.81 95 ASP A CA 1
ATOM 790 C C . ASP A 1 95 ? 17.432 11.552 6.662 1.00 75.81 95 ASP A C 1
ATOM 792 O O . ASP A 1 95 ? 16.274 11.359 7.035 1.00 75.81 95 ASP A O 1
ATOM 796 N N . SER A 1 96 ? 17.971 12.771 6.598 1.00 80.94 96 SER A N 1
ATOM 797 C CA . SER A 1 96 ? 17.150 13.963 6.775 1.00 80.94 96 SER A CA 1
ATOM 798 C C . SER A 1 96 ? 16.027 14.006 5.737 1.00 80.94 96 SER A C 1
ATOM 800 O O . SER A 1 96 ? 16.139 13.480 4.625 1.00 80.94 96 SER A O 1
ATOM 802 N N . TYR A 1 97 ? 14.952 14.694 6.103 1.00 79.69 97 TYR A N 1
ATOM 803 C CA . TYR A 1 97 ? 13.776 14.861 5.263 1.00 79.69 97 TYR A CA 1
ATOM 804 C C . TYR A 1 97 ? 14.102 15.424 3.860 1.00 79.69 97 TYR A C 1
ATOM 806 O O . TYR A 1 97 ? 13.634 14.890 2.857 1.00 79.69 97 TYR A O 1
ATOM 814 N N . ASP A 1 98 ? 14.980 16.427 3.757 1.00 81.81 98 ASP A N 1
ATOM 815 C CA . ASP A 1 98 ? 15.372 17.000 2.458 1.00 81.81 98 ASP A CA 1
ATOM 816 C C . ASP A 1 98 ? 16.100 15.983 1.566 1.00 81.81 98 ASP A C 1
ATOM 818 O O . ASP A 1 98 ? 15.832 15.879 0.367 1.00 81.81 98 ASP A O 1
ATOM 822 N N . ASN A 1 99 ? 16.980 15.170 2.157 1.00 84.56 99 ASN A N 1
ATOM 823 C CA . ASN A 1 99 ? 17.700 14.125 1.431 1.00 84.56 99 ASN A CA 1
ATOM 824 C C . ASN A 1 99 ? 16.755 13.022 0.945 1.00 84.56 99 ASN A C 1
ATOM 826 O O . ASN A 1 99 ? 16.941 12.483 -0.148 1.00 84.56 99 ASN A O 1
ATOM 830 N N . MET A 1 100 ? 15.728 12.701 1.733 1.00 85.94 100 MET A N 1
ATOM 831 C CA . MET A 1 100 ? 14.671 11.782 1.322 1.00 85.94 100 MET A CA 1
ATOM 832 C C . MET A 1 100 ? 13.934 12.317 0.092 1.00 85.94 100 MET A C 1
ATOM 834 O O . MET A 1 100 ? 13.839 11.609 -0.908 1.00 85.94 100 MET A O 1
ATOM 838 N N . LEU A 1 101 ? 13.463 13.566 0.118 1.00 84.88 101 LEU A N 1
ATOM 839 C CA . LEU A 1 101 ? 12.743 14.147 -1.019 1.00 84.88 101 LEU A CA 1
ATOM 840 C C . LEU A 1 101 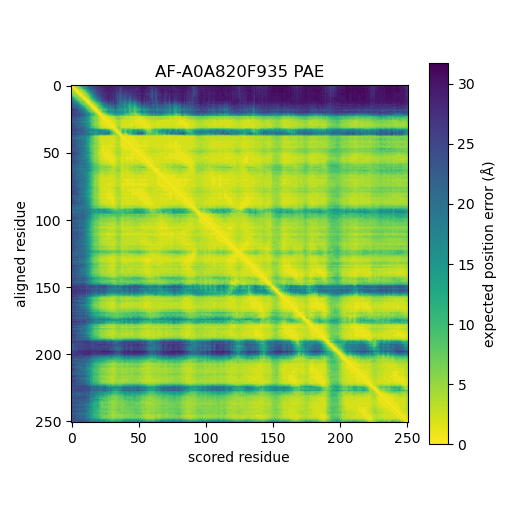? 13.586 14.171 -2.297 1.00 84.88 101 LEU A C 1
ATOM 842 O O . LEU A 1 101 ? 13.069 13.878 -3.377 1.00 84.88 101 LEU A O 1
ATOM 846 N N . ILE A 1 102 ? 14.887 14.451 -2.186 1.00 88.25 102 ILE A N 1
ATOM 847 C CA . ILE A 1 102 ? 15.811 14.392 -3.327 1.00 88.25 102 ILE A CA 1
ATOM 848 C C . ILE A 1 102 ? 15.836 12.981 -3.929 1.00 88.25 102 ILE A C 1
ATOM 850 O O . ILE A 1 102 ? 15.728 12.852 -5.149 1.00 88.25 102 ILE A O 1
ATOM 854 N N . LYS A 1 103 ? 15.903 11.929 -3.102 1.00 87.81 103 LYS A N 1
ATOM 855 C CA . LYS A 1 103 ? 15.873 10.526 -3.560 1.00 87.81 103 LYS A CA 1
ATOM 856 C C . LYS A 1 103 ? 14.548 10.123 -4.199 1.00 87.81 103 LYS A C 1
ATOM 858 O O . LYS A 1 103 ? 14.538 9.268 -5.079 1.00 87.81 103 LYS A O 1
ATOM 863 N N . LEU A 1 104 ? 13.445 10.731 -3.773 1.00 90.19 104 LEU A N 1
ATOM 864 C CA . LEU A 1 104 ? 12.111 10.442 -4.298 1.00 90.19 104 LEU A CA 1
ATOM 865 C C . LEU A 1 104 ? 11.795 11.231 -5.573 1.00 90.19 104 LEU A C 1
ATOM 867 O O . LEU A 1 104 ? 11.034 10.759 -6.411 1.00 90.19 104 LEU A O 1
ATOM 871 N N . SER A 1 105 ? 12.411 12.398 -5.777 1.00 91.12 105 SER A N 1
ATOM 872 C CA . SER A 1 105 ? 12.163 13.249 -6.950 1.00 91.12 105 SER A CA 1
ATOM 873 C C . SER A 1 105 ? 12.245 12.539 -8.320 1.00 91.12 105 SER A C 1
ATOM 875 O O . SER A 1 105 ? 11.417 12.852 -9.182 1.00 91.12 105 SER A O 1
ATOM 877 N N . PRO A 1 106 ? 13.116 11.532 -8.558 1.00 94.50 106 PRO A N 1
ATOM 878 C CA . PRO A 1 106 ? 13.176 10.827 -9.840 1.00 94.50 106 PRO A CA 1
ATOM 879 C C . PRO A 1 106 ? 11.921 9.998 -10.174 1.00 94.50 106 PRO A C 1
ATOM 881 O O . PRO A 1 106 ? 11.675 9.707 -11.350 1.00 94.50 106 PRO A O 1
ATOM 884 N N . PHE A 1 107 ? 11.090 9.662 -9.180 1.00 93.12 107 PHE A N 1
ATOM 885 C CA . PHE A 1 107 ? 9.781 9.028 -9.383 1.00 93.12 107 PHE A CA 1
ATOM 886 C C . PHE A 1 107 ? 8.714 9.993 -9.939 1.00 93.12 107 PHE A C 1
ATOM 888 O O . PHE A 1 107 ? 7.632 9.557 -10.310 1.00 93.12 107 PHE A O 1
ATOM 895 N N . GLN A 1 108 ? 9.014 11.292 -10.055 1.00 91.12 108 GLN A N 1
ATOM 896 C CA . GLN A 1 108 ? 8.111 12.313 -10.619 1.00 91.12 108 GLN A CA 1
ATOM 897 C C . GLN A 1 108 ? 8.518 12.769 -12.026 1.00 91.12 108 GLN A C 1
ATOM 899 O O . GLN A 1 108 ? 8.070 13.797 -12.526 1.00 91.12 108 GLN A O 1
ATOM 904 N N . THR A 1 109 ? 9.420 12.040 -12.683 1.00 93.19 109 THR A N 1
ATOM 905 C CA . THR A 1 109 ? 9.830 12.382 -14.049 1.00 93.19 109 THR A CA 1
ATOM 906 C C . THR A 1 109 ? 8.755 12.027 -15.079 1.00 93.19 109 THR A C 1
ATOM 908 O O . THR A 1 109 ? 7.907 11.160 -14.866 1.00 93.19 109 THR A O 1
ATOM 911 N N . ASN A 1 110 ? 8.841 12.647 -16.263 1.00 93.94 110 ASN A N 1
ATOM 912 C CA . ASN A 1 110 ? 7.936 12.387 -17.390 1.00 93.94 110 ASN A CA 1
ATOM 913 C C . ASN A 1 110 ? 7.834 10.909 -17.783 1.00 93.94 110 ASN A C 1
ATOM 915 O O . ASN A 1 110 ? 6.816 10.516 -18.340 1.00 93.94 110 ASN A O 1
ATOM 919 N N . PHE A 1 111 ? 8.861 10.100 -17.504 1.00 95.62 111 PHE A N 1
ATOM 920 C CA . PHE A 1 111 ? 8.808 8.660 -17.736 1.00 95.62 111 PHE A CA 1
ATOM 921 C C . PHE A 1 111 ? 7.592 8.034 -17.036 1.00 95.62 111 PHE A C 1
ATOM 923 O O . PHE A 1 111 ? 6.763 7.415 -17.696 1.00 95.62 111 PHE A O 1
ATOM 930 N N . TRP A 1 112 ? 7.426 8.272 -15.735 1.00 94.56 112 TRP A N 1
ATOM 931 C CA . TRP A 1 112 ? 6.330 7.711 -14.939 1.00 94.56 112 TRP A CA 1
ATOM 932 C C . TRP A 1 112 ? 4.963 8.225 -15.396 1.00 94.56 112 TRP A C 1
ATOM 934 O O . TRP A 1 112 ? 4.028 7.446 -15.591 1.00 94.56 112 TRP A O 1
ATOM 944 N N . HIS A 1 113 ? 4.871 9.527 -15.680 1.00 90.19 113 HIS A N 1
ATOM 945 C CA . HIS A 1 113 ? 3.643 10.147 -16.177 1.00 90.19 113 HIS A CA 1
ATOM 946 C C . HIS A 1 113 ? 3.208 9.618 -17.548 1.00 90.19 113 HIS A C 1
ATOM 948 O O . HIS A 1 113 ? 2.023 9.374 -17.751 1.00 90.19 113 HIS A O 1
ATOM 954 N N . GLN A 1 114 ? 4.139 9.389 -18.478 1.00 93.19 114 GLN A N 1
ATOM 955 C CA . GLN A 1 114 ? 3.829 8.836 -19.805 1.00 93.19 114 GLN A CA 1
ATOM 956 C C . GLN A 1 114 ? 3.258 7.417 -19.737 1.00 93.19 114 GLN A C 1
ATOM 958 O O . GLN A 1 114 ? 2.481 7.022 -20.606 1.00 93.19 114 GLN A O 1
ATOM 963 N N . HIS A 1 115 ? 3.614 6.663 -18.697 1.00 93.25 115 HIS A N 1
ATOM 964 C CA . HIS A 1 115 ? 3.059 5.341 -18.431 1.00 93.25 115 HIS A CA 1
ATOM 965 C C . HIS A 1 115 ? 1.766 5.374 -17.597 1.00 93.25 115 HIS A C 1
ATOM 967 O O . HIS A 1 115 ? 1.162 4.325 -17.380 1.00 93.25 115 HIS A O 1
ATOM 973 N N . ASN A 1 116 ? 1.305 6.556 -17.168 1.00 91.25 116 ASN A N 1
ATOM 974 C CA . ASN A 1 116 ? 0.217 6.739 -16.199 1.00 91.25 116 ASN A CA 1
ATOM 975 C C . ASN A 1 116 ? 0.470 6.015 -14.863 1.00 91.25 116 ASN A C 1
ATOM 977 O O . ASN A 1 116 ? -0.470 5.616 -14.178 1.00 91.25 116 ASN A O 1
ATOM 981 N N . TRP A 1 117 ? 1.739 5.838 -14.488 1.00 92.69 117 TRP A N 1
ATOM 982 C CA . TRP A 1 117 ? 2.130 5.305 -13.185 1.00 92.69 117 TRP A CA 1
ATOM 983 C C . TRP A 1 117 ? 2.362 6.480 -12.246 1.00 92.69 117 TRP A C 1
ATOM 985 O O . TRP A 1 117 ? 3.478 6.966 -12.081 1.00 92.69 117 TRP A O 1
ATOM 995 N N . TYR A 1 118 ? 1.272 6.994 -11.689 1.00 91.31 118 TYR A N 1
ATOM 996 C CA . TYR A 1 118 ? 1.322 8.073 -10.712 1.00 91.31 118 TYR A CA 1
ATOM 997 C C . TYR A 1 118 ? 1.833 7.537 -9.378 1.00 91.31 118 TYR A C 1
ATOM 999 O O . TYR A 1 118 ? 1.436 6.451 -8.963 1.00 91.31 118 TYR A O 1
ATOM 1007 N N . ILE A 1 119 ? 2.707 8.292 -8.715 1.00 92.38 119 ILE A N 1
ATOM 1008 C CA . ILE A 1 119 ? 3.400 7.841 -7.505 1.00 92.38 119 ILE A CA 1
ATOM 1009 C C . ILE A 1 119 ? 3.192 8.857 -6.389 1.00 92.38 119 ILE A C 1
ATOM 1011 O O . ILE A 1 119 ? 3.434 10.054 -6.586 1.00 92.38 119 ILE A O 1
ATOM 1015 N N . ASN A 1 120 ? 2.781 8.364 -5.223 1.00 91.69 120 ASN A N 1
ATOM 1016 C CA . ASN A 1 120 ? 2.692 9.121 -3.981 1.00 91.69 120 ASN A CA 1
ATOM 1017 C C . ASN A 1 120 ? 3.698 8.576 -2.957 1.00 91.69 120 ASN A C 1
ATOM 1019 O O . ASN A 1 120 ? 4.241 7.474 -3.085 1.00 91.69 120 ASN A O 1
ATOM 1023 N N . TYR A 1 121 ? 3.952 9.390 -1.942 1.00 90.38 121 TYR A N 1
ATOM 1024 C CA . TYR A 1 121 ? 4.802 9.080 -0.813 1.00 90.38 121 TYR A CA 1
ATOM 1025 C C . TYR A 1 121 ? 4.059 9.383 0.474 1.00 90.38 121 TYR A C 1
ATOM 1027 O O . TYR A 1 121 ? 3.477 10.462 0.644 1.00 90.38 121 TYR A O 1
ATOM 1035 N N . ALA A 1 122 ? 4.145 8.444 1.401 1.00 89.88 122 ALA A N 1
ATOM 1036 C CA . ALA A 1 122 ? 3.680 8.611 2.758 1.00 89.88 122 ALA A CA 1
ATOM 1037 C C . ALA A 1 122 ? 4.875 8.463 3.695 1.00 89.88 122 ALA A C 1
ATOM 1039 O O . ALA A 1 122 ? 5.609 7.480 3.628 1.00 89.88 122 ALA A O 1
ATOM 1040 N N . VAL A 1 123 ? 5.108 9.467 4.530 1.00 88.25 123 VAL A N 1
ATOM 1041 C CA . VAL A 1 123 ? 6.302 9.546 5.375 1.00 88.25 123 VAL A CA 1
ATOM 1042 C C . VAL A 1 123 ? 5.863 9.741 6.810 1.00 88.25 123 VAL A C 1
ATOM 1044 O O . VAL A 1 123 ? 5.033 10.609 7.080 1.00 88.25 123 VAL A O 1
ATOM 1047 N N . ASP A 1 124 ? 6.421 8.947 7.711 1.00 84.25 124 ASP A N 1
ATOM 1048 C CA . ASP A 1 124 ? 6.267 9.107 9.151 1.00 84.25 124 ASP A CA 1
ATOM 1049 C C . ASP A 1 124 ? 7.631 9.416 9.809 1.00 84.25 124 ASP A C 1
ATOM 1051 O O . ASP A 1 124 ? 8.551 9.861 9.127 1.00 84.25 124 ASP A O 1
ATOM 1055 N N . ASN A 1 125 ? 7.774 9.283 11.130 1.00 80.62 125 ASN A N 1
ATOM 1056 C CA . ASN A 1 125 ? 9.038 9.616 11.810 1.00 80.62 125 ASN A CA 1
ATOM 1057 C C . ASN A 1 125 ? 10.167 8.598 11.585 1.00 80.62 125 ASN A C 1
ATOM 1059 O O . ASN A 1 125 ? 11.321 8.893 11.889 1.00 80.62 125 ASN A O 1
ATOM 1063 N N . GLU A 1 126 ? 9.837 7.385 11.154 1.00 82.56 126 GLU A N 1
ATOM 1064 C CA . GLU A 1 126 ? 10.790 6.284 11.016 1.00 82.56 126 GLU A CA 1
ATOM 1065 C C . GLU A 1 126 ? 10.782 5.694 9.608 1.00 82.56 126 GLU A C 1
ATOM 1067 O O . GLU A 1 126 ? 11.813 5.230 9.119 1.00 82.56 126 GLU A O 1
ATOM 1072 N N . PHE A 1 127 ? 9.631 5.699 8.946 1.00 87.69 127 PHE A N 1
ATOM 1073 C CA . PHE A 1 127 ? 9.390 4.986 7.709 1.00 87.69 127 PHE A CA 1
ATOM 1074 C C . PHE A 1 127 ? 8.923 5.913 6.597 1.00 87.69 127 PHE A C 1
ATOM 1076 O O . PHE A 1 127 ? 8.285 6.946 6.798 1.00 87.69 127 PHE A O 1
ATOM 1083 N N . THR A 1 128 ? 9.249 5.498 5.384 1.00 90.56 128 THR A N 1
ATOM 1084 C CA . THR A 1 128 ? 8.737 6.068 4.149 1.00 90.56 128 THR A CA 1
ATOM 1085 C C . THR A 1 128 ? 8.140 4.938 3.327 1.00 90.56 128 THR A C 1
ATOM 1087 O O . THR A 1 128 ? 8.793 3.917 3.104 1.00 90.56 128 THR A O 1
ATOM 1090 N N . SER A 1 129 ? 6.912 5.139 2.868 1.00 92.19 129 SER A N 1
ATOM 1091 C CA . SER A 1 129 ? 6.249 4.318 1.864 1.00 92.19 129 SER A CA 1
ATOM 1092 C C . SER A 1 129 ? 6.208 5.092 0.548 1.00 92.19 129 SER A C 1
ATOM 1094 O O . SER A 1 129 ? 5.857 6.275 0.513 1.00 92.19 129 SER A O 1
ATOM 1096 N N . VAL A 1 130 ? 6.612 4.428 -0.532 1.00 94.00 130 VAL A N 1
ATOM 1097 C CA . VAL A 1 130 ? 6.588 4.937 -1.907 1.00 94.00 130 VAL A CA 1
ATOM 1098 C C . VAL A 1 130 ? 5.722 3.989 -2.711 1.00 94.00 130 VAL A C 1
ATOM 1100 O O . VAL A 1 130 ? 6.045 2.805 -2.801 1.00 94.00 130 VAL A O 1
ATOM 1103 N N . TYR A 1 131 ? 4.634 4.487 -3.286 1.00 94.12 131 TYR A N 1
ATOM 1104 C CA . TYR A 1 131 ? 3.624 3.620 -3.883 1.00 94.12 131 TYR A CA 1
ATOM 1105 C C . TYR A 1 131 ? 2.914 4.254 -5.070 1.00 94.12 131 TYR A C 1
ATOM 1107 O O . TYR A 1 131 ? 2.858 5.474 -5.230 1.00 94.12 131 TYR A O 1
ATOM 1115 N N . THR A 1 132 ? 2.344 3.400 -5.910 1.00 93.75 132 THR A N 1
ATOM 1116 C CA . THR A 1 132 ? 1.555 3.810 -7.075 1.00 93.75 132 THR A CA 1
ATOM 1117 C C . THR A 1 132 ? 0.115 4.136 -6.700 1.00 93.75 132 THR A C 1
ATOM 1119 O O . THR A 1 132 ? -0.467 3.444 -5.865 1.00 93.75 132 THR A O 1
ATOM 1122 N N . ILE A 1 133 ? -0.481 5.129 -7.365 1.00 91.69 133 ILE A N 1
ATOM 1123 C CA . ILE A 1 133 ? -1.890 5.510 -7.200 1.00 91.69 133 ILE A CA 1
ATOM 1124 C C . ILE A 1 133 ? -2.712 5.209 -8.477 1.00 91.69 133 ILE A C 1
ATOM 1126 O O . ILE A 1 133 ? -2.238 5.491 -9.581 1.00 91.69 133 ILE A O 1
ATOM 1130 N N . PRO A 1 134 ? -3.943 4.666 -8.363 1.00 91.25 134 PRO A N 1
ATOM 1131 C CA . PRO A 1 134 ? -4.590 4.241 -7.121 1.00 91.25 134 PRO A CA 1
ATOM 1132 C C . PRO A 1 134 ? -3.814 3.110 -6.434 1.00 91.25 134 PRO A C 1
ATOM 1134 O O . PRO A 1 134 ? -3.211 2.254 -7.089 1.00 91.25 134 PRO A O 1
ATOM 1137 N N . TYR A 1 135 ? -3.818 3.141 -5.102 1.00 93.19 135 TYR A N 1
ATOM 1138 C CA . TYR A 1 135 ? -3.153 2.153 -4.270 1.00 93.19 135 TYR A CA 1
ATOM 1139 C C . TYR A 1 135 ? -3.651 0.769 -4.669 1.00 93.19 135 TYR A C 1
ATOM 1141 O O . TYR A 1 135 ? -4.853 0.533 -4.769 1.00 93.19 135 TYR A O 1
ATOM 1149 N N . SER A 1 136 ? -2.731 -0.129 -4.999 1.00 91.94 136 SER A N 1
ATOM 1150 C CA . SER A 1 136 ? -3.074 -1.372 -5.700 1.00 91.94 136 SER A CA 1
ATOM 1151 C C . SER A 1 136 ? -3.285 -2.567 -4.778 1.00 91.94 136 SER A C 1
ATOM 1153 O O . SER A 1 136 ? -3.753 -3.609 -5.235 1.00 91.94 136 SER A O 1
ATOM 1155 N N . PHE A 1 137 ? -2.953 -2.428 -3.497 1.00 92.88 137 PHE A N 1
ATOM 1156 C CA . PHE A 1 137 ? -3.057 -3.507 -2.524 1.00 92.88 137 PHE A CA 1
ATOM 1157 C C . PHE A 1 137 ? -4.322 -3.361 -1.683 1.00 92.88 137 PHE A C 1
ATOM 1159 O O . PHE A 1 137 ? -4.891 -2.281 -1.526 1.00 92.88 137 PHE A O 1
ATOM 1166 N N . THR A 1 138 ? -4.788 -4.488 -1.158 1.00 95.56 138 THR A N 1
ATOM 1167 C CA . THR A 1 138 ? -6.027 -4.552 -0.377 1.00 95.56 138 THR A CA 1
ATOM 1168 C C . THR A 1 138 ? -5.821 -4.203 1.089 1.00 95.56 138 THR A C 1
ATOM 1170 O O . THR A 1 138 ? -6.800 -3.895 1.764 1.00 95.56 138 THR A O 1
ATOM 1173 N N . HIS A 1 139 ? -4.579 -4.250 1.568 1.00 95.06 139 HIS A N 1
ATOM 1174 C CA . HIS A 1 139 ? -4.209 -3.984 2.951 1.00 95.06 139 HIS A CA 1
ATOM 1175 C C . HIS A 1 139 ? -3.467 -2.660 3.036 1.00 95.06 139 HIS A C 1
ATOM 1177 O O . HIS A 1 139 ? -2.567 -2.415 2.238 1.00 95.06 139 HIS A O 1
ATOM 1183 N N . TYR A 1 140 ? -3.826 -1.831 4.009 1.00 93.81 140 TYR A N 1
ATOM 1184 C CA . TYR A 1 140 ? -3.111 -0.597 4.302 1.00 93.81 140 TYR A CA 1
ATOM 1185 C C . TYR A 1 140 ? -2.964 -0.420 5.810 1.00 93.81 140 TYR A C 1
ATOM 1187 O O . TYR A 1 140 ? -3.873 -0.758 6.568 1.00 93.81 140 TYR A O 1
ATOM 1195 N N . THR A 1 141 ? -1.838 0.147 6.237 1.00 91.56 141 THR A N 1
ATOM 1196 C CA . THR A 1 141 ? -1.595 0.510 7.635 1.00 91.56 141 THR A CA 1
ATOM 1197 C C . THR A 1 141 ? -1.375 2.010 7.731 1.00 91.56 141 THR A C 1
ATOM 1199 O O . THR A 1 141 ? -0.449 2.535 7.116 1.00 91.56 141 THR A O 1
ATOM 1202 N N . LEU A 1 142 ? -2.206 2.699 8.512 1.00 90.69 142 LEU A N 1
ATOM 1203 C CA . LEU A 1 142 ? -2.103 4.140 8.725 1.00 90.69 142 LEU A CA 1
ATOM 1204 C C . LEU A 1 142 ? -1.577 4.450 10.134 1.00 90.69 142 LEU A C 1
ATOM 1206 O O . LEU A 1 142 ? -2.237 4.147 11.131 1.00 90.69 142 LEU A O 1
ATOM 1210 N N . THR A 1 143 ? -0.396 5.075 10.203 1.00 87.19 143 THR A N 1
ATOM 1211 C CA . THR A 1 143 ? 0.288 5.472 11.448 1.00 87.19 143 THR A CA 1
ATOM 1212 C C . THR A 1 143 ? 0.058 6.964 11.776 1.00 87.19 143 THR A C 1
ATOM 1214 O O . THR A 1 143 ? -0.233 7.754 10.878 1.00 87.19 143 THR A O 1
ATOM 1217 N N . PRO A 1 144 ? 0.177 7.405 13.049 1.00 80.38 144 PRO A N 1
ATOM 1218 C CA . PRO A 1 144 ? -0.185 8.763 13.482 1.00 80.38 144 PRO A CA 1
ATOM 1219 C C . PRO A 1 144 ? 0.629 9.884 12.877 1.00 80.38 144 PRO A C 1
ATOM 1221 O O . PRO A 1 144 ? 0.159 11.010 12.747 1.00 80.38 144 PRO A O 1
ATOM 1224 N N . THR A 1 145 ? 1.894 9.597 12.606 1.00 81.44 145 THR A N 1
ATOM 1225 C CA . THR A 1 145 ? 2.855 10.583 12.126 1.00 81.44 145 THR A CA 1
ATOM 1226 C C . THR A 1 145 ? 2.933 10.581 10.606 1.00 81.44 145 THR A C 1
ATOM 1228 O O . THR A 1 145 ? 3.673 11.385 10.043 1.00 81.44 145 THR A O 1
ATOM 1231 N N . MET A 1 146 ? 2.137 9.732 9.943 1.00 85.62 146 MET A N 1
ATOM 1232 C CA . MET A 1 146 ? 2.150 9.592 8.501 1.00 85.62 146 MET A CA 1
ATOM 1233 C C . MET A 1 146 ? 1.536 10.810 7.817 1.00 85.62 146 MET A C 1
ATOM 1235 O O . MET A 1 146 ? 0.363 11.146 7.993 1.00 85.62 146 MET A O 1
ATOM 1239 N N . LYS A 1 147 ? 2.333 11.452 6.971 1.00 84.88 147 LYS A N 1
ATOM 1240 C CA . LYS A 1 147 ? 1.928 12.575 6.129 1.00 84.88 147 LYS A CA 1
ATOM 1241 C C . LYS A 1 147 ? 2.095 12.204 4.664 1.00 84.88 147 LYS A C 1
ATOM 1243 O O . LYS A 1 147 ? 3.071 11.555 4.289 1.00 84.88 147 LYS A O 1
ATOM 1248 N N . LYS A 1 148 ? 1.142 12.636 3.837 1.00 84.75 148 LYS A N 1
ATOM 1249 C CA . LYS A 1 148 ? 1.237 12.529 2.378 1.00 84.75 148 LYS A CA 1
ATOM 1250 C C . LYS A 1 148 ? 1.995 13.720 1.825 1.00 84.75 148 LYS A C 1
ATOM 1252 O O . LYS A 1 148 ? 1.749 14.850 2.245 1.00 84.75 148 LYS A O 1
ATOM 1257 N N . TYR A 1 149 ? 2.857 13.470 0.849 1.00 76.38 149 TYR A N 1
ATOM 1258 C CA . TYR A 1 149 ? 3.707 14.518 0.282 1.00 76.38 149 TYR A CA 1
ATOM 1259 C C . TYR A 1 149 ? 3.509 14.764 -1.208 1.00 76.38 149 TYR A C 1
ATOM 1261 O O . TYR A 1 149 ? 4.052 15.735 -1.729 1.00 76.38 149 TYR A O 1
ATOM 1269 N N . ASN A 1 150 ? 2.701 13.956 -1.895 1.00 68.81 150 ASN A N 1
ATOM 1270 C CA . ASN A 1 150 ? 2.391 14.210 -3.293 1.00 68.81 150 ASN A CA 1
ATOM 1271 C C . ASN A 1 150 ? 1.011 13.679 -3.679 1.00 68.81 150 ASN A C 1
ATOM 1273 O O . ASN A 1 150 ? 0.854 12.495 -3.918 1.00 68.81 150 ASN A O 1
ATOM 1277 N N . SER A 1 151 ? 0.007 14.539 -3.814 1.00 61.09 151 SER A N 1
ATOM 1278 C CA . SER A 1 151 ? -1.286 14.118 -4.363 1.00 61.09 151 SER A CA 1
ATOM 1279 C C . SER A 1 151 ? -1.435 14.676 -5.777 1.00 61.09 151 SER A C 1
ATOM 1281 O O . SER A 1 151 ? -1.928 15.798 -5.935 1.00 61.09 151 SER A O 1
ATOM 1283 N N . PRO A 1 152 ? -0.979 13.961 -6.829 1.00 61.28 152 PRO A N 1
ATOM 1284 C CA . PRO A 1 152 ? -1.396 14.292 -8.180 1.00 61.28 152 PRO A CA 1
ATOM 1285 C C . PRO A 1 152 ? -2.925 14.327 -8.210 1.00 61.28 152 PRO A C 1
ATOM 1287 O O . PRO A 1 152 ? -3.571 13.428 -7.676 1.00 61.28 152 PRO A O 1
ATOM 1290 N N . SER A 1 153 ? -3.513 15.350 -8.832 1.00 56.91 153 SER A N 1
ATOM 1291 C CA . SER A 1 153 ? -4.961 15.383 -9.055 1.00 56.91 153 SER A CA 1
ATOM 1292 C C . SER A 1 153 ? -5.363 14.166 -9.890 1.00 56.91 153 SER A C 1
ATOM 1294 O O . SER A 1 153 ? -5.120 14.109 -11.094 1.00 56.91 153 SER A O 1
ATOM 1296 N N . THR A 1 154 ? -5.947 13.161 -9.247 1.00 60.47 154 THR A N 1
ATOM 1297 C CA . THR A 1 154 ? -6.346 11.899 -9.870 1.00 60.47 154 THR A CA 1
ATOM 1298 C C . THR A 1 154 ? -7.799 11.956 -10.321 1.00 60.47 154 THR A C 1
ATOM 1300 O O . THR A 1 154 ? -8.571 11.095 -9.948 1.00 60.47 154 THR A O 1
ATOM 1303 N N . ASN A 1 155 ? -8.224 12.954 -11.108 1.00 63.06 155 ASN A N 1
ATOM 1304 C CA . ASN A 1 155 ? -9.541 12.988 -11.789 1.00 63.06 155 ASN A CA 1
ATOM 1305 C C . ASN A 1 155 ? -10.759 12.464 -10.968 1.00 63.06 155 ASN A C 1
ATOM 1307 O O . ASN A 1 155 ? -11.668 11.852 -11.526 1.00 63.06 155 ASN A O 1
ATOM 1311 N N . GLY A 1 156 ? -10.785 12.671 -9.644 1.00 68.88 156 GLY A N 1
ATOM 1312 C CA . GLY A 1 156 ? -11.851 12.195 -8.749 1.00 68.88 156 GLY A CA 1
ATOM 1313 C C . GLY A 1 156 ? -11.808 10.714 -8.325 1.00 68.88 156 GLY A C 1
ATOM 1314 O O . GLY A 1 156 ? -12.728 10.266 -7.639 1.00 68.88 156 GLY A O 1
ATOM 1315 N N . VAL A 1 157 ? -10.772 9.951 -8.685 1.00 79.94 157 VAL A N 1
ATOM 1316 C CA . VAL A 1 157 ? -10.537 8.586 -8.184 1.00 79.94 157 VAL A CA 1
ATOM 1317 C C . VAL A 1 157 ? -10.003 8.669 -6.758 1.00 79.94 157 VAL A C 1
ATOM 1319 O O . VAL A 1 157 ? -9.035 9.383 -6.496 1.00 79.94 157 VAL A O 1
ATOM 1322 N N . ASN A 1 158 ? -10.620 7.947 -5.818 1.00 86.00 158 ASN A N 1
ATOM 1323 C CA . ASN A 1 158 ? -10.074 7.888 -4.470 1.00 86.00 158 ASN A CA 1
ATOM 1324 C C . ASN A 1 158 ? -8.829 6.993 -4.483 1.00 86.00 158 ASN A C 1
ATOM 1326 O O . ASN A 1 158 ? -8.843 5.868 -4.979 1.00 86.00 158 ASN A O 1
ATOM 1330 N N . GLU A 1 159 ? -7.749 7.522 -3.919 1.00 90.38 159 GLU A N 1
ATOM 1331 C CA . GLU A 1 159 ? -6.439 6.883 -3.872 1.00 90.38 159 GLU A CA 1
ATOM 1332 C C . GLU A 1 159 ? -6.473 5.461 -3.299 1.00 90.38 159 GLU A C 1
ATOM 1334 O O . GLU A 1 159 ? -5.705 4.613 -3.740 1.00 90.38 159 GLU A O 1
ATOM 1339 N N . PHE A 1 160 ? -7.387 5.178 -2.373 1.00 93.44 160 PHE A N 1
ATOM 1340 C CA . PHE A 1 160 ? -7.464 3.926 -1.628 1.00 93.44 160 PHE A CA 1
ATOM 1341 C C . PHE A 1 160 ? -8.731 3.119 -1.920 1.00 93.44 160 PHE A C 1
ATOM 1343 O O . PHE A 1 160 ? -9.135 2.292 -1.104 1.00 93.44 160 PHE A O 1
ATOM 1350 N N . ASP A 1 161 ? -9.361 3.299 -3.084 1.00 93.06 161 ASP A N 1
ATOM 1351 C CA . ASP A 1 161 ? -10.584 2.559 -3.438 1.00 93.06 161 ASP A CA 1
ATOM 1352 C C . ASP A 1 161 ? -10.394 1.022 -3.421 1.00 93.06 161 ASP A C 1
ATOM 1354 O O . ASP A 1 161 ? -11.350 0.276 -3.163 1.00 93.06 161 ASP A O 1
ATOM 1358 N N . ASN A 1 162 ? -9.169 0.533 -3.646 1.00 94.94 162 ASN A N 1
ATOM 1359 C CA . ASN A 1 162 ? -8.848 -0.898 -3.597 1.00 94.94 162 ASN A CA 1
ATOM 1360 C C . ASN A 1 162 ? -8.607 -1.431 -2.176 1.00 94.94 162 ASN A C 1
ATOM 1362 O O . ASN A 1 162 ? -8.635 -2.648 -1.985 1.00 94.94 162 ASN A O 1
ATOM 1366 N N . VAL A 1 163 ? -8.400 -0.558 -1.185 1.00 96.81 163 VAL A N 1
ATOM 1367 C CA . VAL A 1 163 ? -8.157 -0.970 0.202 1.00 96.81 163 VAL A CA 1
ATOM 1368 C C . VAL A 1 163 ? -9.445 -1.537 0.790 1.00 96.81 163 VAL A C 1
ATOM 1370 O O . VAL A 1 163 ? -10.490 -0.882 0.794 1.00 96.81 163 VAL A O 1
ATOM 1373 N N . LYS A 1 164 ? -9.360 -2.777 1.275 1.00 97.88 164 LYS A N 1
ATOM 1374 C CA . LYS A 1 164 ? -10.448 -3.520 1.932 1.00 97.88 164 LYS A CA 1
ATOM 1375 C C . LYS A 1 164 ? -10.158 -3.785 3.405 1.00 97.88 164 LYS A C 1
ATOM 1377 O O . LYS A 1 164 ? -11.099 -3.893 4.184 1.00 97.88 164 LYS A O 1
ATOM 1382 N N . TYR A 1 165 ? -8.883 -3.848 3.768 1.00 97.81 165 TYR A N 1
ATOM 1383 C CA . TYR A 1 165 ? -8.401 -4.126 5.112 1.00 97.81 165 TYR A CA 1
ATOM 1384 C C . TYR A 1 165 ? -7.560 -2.936 5.564 1.00 97.81 165 TYR A C 1
ATOM 1386 O O . TYR A 1 165 ? -6.532 -2.634 4.951 1.00 97.81 165 TYR A O 1
ATOM 1394 N N . LEU A 1 166 ? -8.011 -2.232 6.598 1.00 96.38 166 LEU A N 1
ATOM 1395 C CA . LEU A 1 166 ? -7.306 -1.075 7.140 1.00 96.38 166 LEU A CA 1
ATOM 1396 C C . LEU A 1 166 ? -6.871 -1.361 8.572 1.00 96.38 166 LEU A C 1
ATOM 1398 O O . LEU A 1 166 ? -7.711 -1.553 9.447 1.00 96.38 166 LEU A O 1
ATOM 1402 N N . SER A 1 167 ? -5.567 -1.310 8.812 1.00 93.75 167 SER A N 1
ATOM 1403 C CA . SER A 1 167 ? -5.000 -1.236 10.155 1.00 93.75 167 SER A CA 1
ATOM 1404 C C . SER A 1 167 ? -4.799 0.227 10.517 1.00 93.75 167 SER A C 1
ATOM 1406 O O . SER A 1 167 ? -3.989 0.929 9.908 1.00 93.75 167 SER A O 1
ATOM 1408 N N . LEU A 1 168 ? -5.557 0.700 11.494 1.00 90.62 168 LEU A N 1
ATOM 1409 C CA . LEU A 1 168 ? -5.592 2.089 11.905 1.00 90.62 168 LEU A CA 1
ATOM 1410 C C . LEU A 1 168 ? -5.058 2.208 13.324 1.00 90.62 168 LEU A C 1
ATOM 1412 O O . LEU A 1 168 ? -5.630 1.678 14.281 1.00 90.62 168 LEU A O 1
ATOM 1416 N N . PHE A 1 169 ? -3.955 2.931 13.462 1.00 86.88 169 PHE A N 1
ATOM 1417 C CA . PHE A 1 169 ? -3.467 3.281 14.780 1.00 86.88 169 PHE A CA 1
ATOM 1418 C C . PHE A 1 169 ? -4.273 4.447 15.346 1.00 86.88 169 PHE A C 1
ATOM 1420 O O . PHE A 1 169 ? -4.482 5.446 14.660 1.00 86.88 169 PHE A O 1
ATOM 1427 N N . THR A 1 170 ? -4.686 4.359 16.610 1.00 80.12 170 THR A N 1
ATOM 1428 C CA . THR A 1 170 ? -5.582 5.350 17.235 1.00 80.12 170 THR A CA 1
ATOM 1429 C C . THR A 1 170 ? -5.073 6.787 17.140 1.00 80.12 170 THR A C 1
ATOM 1431 O O . THR A 1 170 ? -5.852 7.692 16.866 1.00 80.12 170 THR A O 1
ATOM 1434 N N . GLY A 1 171 ? -3.762 7.015 17.261 1.00 78.06 171 GLY A N 1
ATOM 1435 C CA . GLY A 1 171 ? -3.177 8.355 17.119 1.00 78.06 171 GLY A CA 1
ATOM 1436 C C . GLY A 1 171 ? -3.262 8.961 15.705 1.00 78.06 171 GLY A C 1
ATOM 1437 O O . GLY A 1 171 ? -2.994 10.154 15.539 1.00 78.06 171 GLY A O 1
ATOM 1438 N N . ALA A 1 172 ? -3.602 8.167 14.684 1.00 82.00 172 ALA A N 1
ATOM 1439 C CA . ALA A 1 172 ? -3.829 8.631 13.313 1.00 82.00 172 ALA A CA 1
ATOM 1440 C C . ALA A 1 172 ? -5.242 9.180 13.088 1.00 82.00 172 ALA A C 1
ATOM 1442 O O . ALA A 1 172 ? -5.511 9.785 12.053 1.00 82.00 172 ALA A O 1
ATOM 1443 N N . ILE A 1 173 ? -6.139 8.985 14.055 1.00 81.50 173 ILE A N 1
ATOM 1444 C CA . ILE A 1 173 ? -7.545 9.361 13.963 1.00 81.50 173 ILE A CA 1
ATOM 1445 C C . ILE A 1 173 ? -7.705 10.811 14.428 1.00 81.50 173 ILE A C 1
ATOM 1447 O O . ILE A 1 173 ? -7.847 11.096 15.619 1.00 81.50 173 ILE A O 1
ATOM 1451 N N . ARG A 1 174 ? -7.621 11.738 13.471 1.00 79.06 174 ARG A N 1
ATOM 1452 C CA . ARG A 1 174 ? -7.578 13.189 13.704 1.00 79.06 174 ARG A CA 1
ATOM 1453 C C . ARG A 1 174 ? -8.602 13.921 12.841 1.00 79.06 174 ARG A C 1
ATOM 1455 O O . ARG A 1 174 ? -8.889 13.488 11.727 1.00 79.06 174 ARG A O 1
ATOM 1462 N N . ASP A 1 175 ? -9.083 15.056 13.343 1.00 68.00 175 ASP A N 1
ATOM 1463 C CA . ASP A 1 175 ? -10.034 15.941 12.654 1.00 68.00 175 ASP A CA 1
ATOM 1464 C C . ASP A 1 175 ? -9.544 16.437 11.283 1.00 68.00 175 ASP A C 1
ATOM 1466 O O . ASP A 1 175 ? -10.338 16.664 10.374 1.00 68.00 175 ASP A O 1
ATOM 1470 N N . ASP A 1 176 ? -8.231 16.596 11.110 1.00 72.56 176 ASP A N 1
ATOM 1471 C CA . ASP A 1 176 ? -7.592 17.143 9.909 1.00 72.56 176 ASP A CA 1
ATOM 1472 C C . ASP A 1 176 ? -7.037 16.065 8.962 1.00 72.56 176 ASP A C 1
ATOM 1474 O O . ASP A 1 176 ? -6.200 16.344 8.096 1.00 72.56 176 ASP A O 1
ATOM 1478 N N . SER A 1 177 ? -7.493 14.818 9.110 1.00 74.06 177 SER A N 1
ATOM 1479 C CA . SER A 1 177 ? -7.011 13.705 8.298 1.00 74.06 177 SER A CA 1
ATOM 1480 C C . SER A 1 177 ? -7.320 13.904 6.809 1.00 74.06 177 SER A C 1
ATOM 1482 O O . SER A 1 177 ? -8.468 13.972 6.380 1.00 74.06 177 SER A O 1
ATOM 1484 N N . SER A 1 178 ? -6.270 13.920 5.982 1.00 82.19 178 SER A N 1
ATOM 1485 C CA . SER A 1 178 ? -6.384 13.873 4.510 1.00 82.19 178 SER A CA 1
ATOM 1486 C C . SER A 1 178 ? -6.550 12.445 3.962 1.00 82.19 178 SER A C 1
ATOM 1488 O O . SER A 1 178 ? -6.456 12.199 2.751 1.00 82.19 178 SER A O 1
ATOM 1490 N N . TRP A 1 179 ? -6.746 11.478 4.855 1.00 89.50 179 TRP A N 1
ATOM 1491 C CA . TRP A 1 179 ? -6.887 10.068 4.535 1.00 89.50 179 TRP A CA 1
ATOM 1492 C C . TRP A 1 179 ? -8.361 9.699 4.495 1.00 89.50 179 TRP A C 1
ATOM 1494 O O . TRP A 1 179 ? -9.072 9.929 5.463 1.00 89.50 179 TRP A O 1
ATOM 1504 N N . TYR A 1 180 ? -8.803 9.092 3.395 1.00 92.31 180 TYR A N 1
ATOM 1505 C CA . TYR A 1 180 ? -10.155 8.558 3.290 1.00 92.31 180 TYR A CA 1
ATOM 1506 C C . TYR A 1 180 ? -10.144 7.233 2.535 1.00 92.31 180 TYR A C 1
ATOM 1508 O O . TYR A 1 180 ? -9.726 7.183 1.375 1.00 92.31 180 TYR A O 1
ATOM 1516 N N . PHE A 1 181 ? -10.627 6.181 3.189 1.00 94.88 181 PHE A N 1
ATOM 1517 C CA . PHE A 1 181 ? -10.687 4.816 2.687 1.00 94.88 181 PHE A CA 1
ATOM 1518 C C . PHE A 1 181 ? -12.151 4.407 2.529 1.00 94.88 181 PHE A C 1
ATOM 1520 O O . PHE A 1 181 ? -12.818 3.943 3.456 1.00 94.88 181 PHE A O 1
ATOM 1527 N N . ARG A 1 182 ? -12.673 4.603 1.318 1.00 93.56 182 ARG A N 1
ATOM 1528 C CA . ARG A 1 182 ? -14.109 4.479 1.039 1.00 93.56 182 ARG A CA 1
ATOM 1529 C C . ARG A 1 182 ? -14.641 3.052 1.190 1.00 93.56 182 ARG A C 1
ATOM 1531 O O . ARG A 1 182 ? -15.763 2.866 1.654 1.00 93.56 182 ARG A O 1
ATOM 1538 N N . ASN A 1 183 ? -13.866 2.055 0.765 1.00 96.69 183 ASN A N 1
ATOM 1539 C CA . ASN A 1 183 ? -14.361 0.693 0.530 1.00 96.69 183 ASN A CA 1
ATOM 1540 C C . ASN A 1 183 ? -13.818 -0.345 1.525 1.00 96.69 183 ASN A C 1
ATOM 1542 O O . ASN A 1 183 ? -13.788 -1.534 1.194 1.00 96.69 183 ASN A O 1
ATOM 1546 N N . VAL A 1 184 ? -13.382 0.101 2.706 1.00 97.81 184 VAL A N 1
ATOM 1547 C CA . VAL A 1 184 ? -12.903 -0.777 3.782 1.00 97.81 184 VAL A CA 1
ATOM 1548 C C . VAL A 1 184 ? -14.042 -1.670 4.259 1.00 97.81 184 VAL A C 1
ATOM 1550 O O . VAL A 1 184 ? -15.167 -1.209 4.427 1.00 97.81 184 VAL A O 1
ATOM 1553 N N . GLN A 1 185 ? -13.732 -2.947 4.455 1.00 98.12 185 GLN A N 1
ATOM 1554 C CA . GLN A 1 185 ? -14.644 -3.982 4.940 1.00 98.12 185 GLN A CA 1
ATOM 1555 C C . GLN A 1 185 ? -14.191 -4.547 6.288 1.00 98.12 185 GLN A C 1
ATOM 1557 O O . GLN A 1 185 ? -15.032 -4.924 7.099 1.00 98.12 185 GLN A O 1
ATOM 1562 N N . SER A 1 186 ? -12.880 -4.579 6.536 1.00 98.19 186 SER A N 1
ATOM 1563 C CA . SER A 1 186 ? -12.290 -4.981 7.811 1.00 98.19 186 SER A CA 1
ATOM 1564 C C . SER A 1 186 ? -11.418 -3.849 8.350 1.00 98.19 186 SER A C 1
ATOM 1566 O O . SER A 1 186 ? -10.548 -3.326 7.644 1.00 98.19 186 SER A O 1
ATOM 1568 N N . LEU A 1 187 ? -11.693 -3.441 9.586 1.00 96.62 187 LEU A N 1
ATOM 1569 C CA . LEU A 1 187 ? -10.977 -2.392 10.302 1.00 96.62 187 LEU A CA 1
ATOM 1570 C C . LEU A 1 187 ? -10.287 -3.002 11.520 1.00 96.62 187 LEU A C 1
ATOM 1572 O O . LEU A 1 187 ? -10.954 -3.559 12.384 1.00 96.62 187 LEU A O 1
ATOM 1576 N N . SER A 1 188 ? -8.970 -2.851 11.619 1.00 94.81 188 SER A N 1
ATOM 1577 C CA . SER A 1 188 ? -8.206 -3.180 12.822 1.00 94.81 188 SER A CA 1
ATOM 1578 C C . SER A 1 188 ? -7.812 -1.899 13.547 1.00 94.81 188 SER A C 1
ATOM 1580 O O . SER A 1 188 ? -7.171 -1.025 12.965 1.00 94.81 188 SER A O 1
ATOM 1582 N N . LEU A 1 189 ? -8.215 -1.773 14.809 1.00 91.19 189 LEU A N 1
ATOM 1583 C CA . LEU A 1 189 ? -7.829 -0.689 15.701 1.00 91.19 189 LEU A CA 1
ATOM 1584 C C . LEU A 1 189 ? -6.685 -1.163 16.593 1.00 91.19 189 LEU A C 1
ATOM 1586 O O . LEU A 1 189 ? -6.846 -2.061 17.424 1.00 91.19 189 LEU A O 1
ATOM 1590 N N . ALA A 1 190 ? -5.532 -0.521 16.435 1.00 84.69 190 ALA A N 1
ATOM 1591 C CA . ALA A 1 190 ? -4.349 -0.774 17.244 1.00 84.69 190 ALA A CA 1
ATOM 1592 C C . ALA A 1 190 ? -3.923 0.489 17.995 1.00 84.69 190 ALA A C 1
ATOM 1594 O O . ALA A 1 190 ? -4.136 1.611 17.534 1.00 84.69 190 ALA A O 1
ATOM 1595 N N . ASN A 1 191 ? -3.305 0.322 19.162 1.00 71.50 191 ASN A N 1
ATOM 1596 C CA . ASN A 1 191 ? -2.651 1.432 19.850 1.00 71.50 191 ASN A CA 1
ATOM 1597 C C . ASN A 1 191 ? -1.156 1.407 19.601 1.00 71.50 191 ASN A C 1
ATOM 1599 O O . ASN A 1 191 ? -0.571 0.448 19.114 1.00 71.50 191 ASN A O 1
ATOM 1603 N N . ILE A 1 192 ? -0.544 2.508 19.979 1.00 62.56 192 ILE A N 1
ATOM 1604 C CA . ILE A 1 192 ? 0.858 2.776 19.842 1.00 62.56 192 ILE A CA 1
ATOM 1605 C C . ILE A 1 192 ? 1.443 2.826 21.236 1.00 62.56 192 ILE A C 1
ATOM 1607 O O . ILE A 1 192 ? 1.415 3.848 21.911 1.00 62.56 192 ILE A O 1
ATOM 1611 N N . ARG A 1 193 ? 2.006 1.706 21.680 1.00 54.41 193 ARG A N 1
ATOM 1612 C CA . ARG A 1 193 ? 2.960 1.750 22.796 1.00 54.41 193 ARG A CA 1
ATOM 1613 C C . ARG A 1 193 ? 4.384 2.070 22.324 1.00 54.41 193 ARG A C 1
ATOM 1615 O O . ARG A 1 193 ? 5.224 2.429 23.141 1.00 54.41 193 ARG A O 1
ATOM 1622 N N . PHE A 1 194 ? 4.660 1.968 21.017 1.00 49.38 194 PHE A N 1
ATOM 1623 C CA . PHE A 1 194 ? 6.029 1.975 20.479 1.00 49.38 194 PHE A CA 1
ATOM 1624 C C . PHE A 1 194 ? 6.509 3.297 19.866 1.00 49.38 194 PHE A C 1
ATOM 1626 O O . PHE A 1 194 ? 7.710 3.564 19.888 1.00 49.38 194 PHE A O 1
ATOM 1633 N N . TYR A 1 195 ? 5.621 4.163 19.377 1.00 53.56 195 TYR A N 1
ATOM 1634 C CA . TYR A 1 195 ? 6.024 5.493 18.921 1.00 53.56 195 TYR A CA 1
ATOM 1635 C C . TYR A 1 195 ? 6.059 6.426 20.128 1.00 53.56 195 TYR A C 1
ATOM 1637 O O . TYR A 1 195 ? 5.041 6.691 20.761 1.00 53.56 195 TYR A O 1
ATOM 1645 N N . ARG A 1 196 ? 7.254 6.926 20.444 1.00 47.41 196 ARG A N 1
ATOM 1646 C CA . ARG A 1 196 ? 7.531 7.898 21.511 1.00 47.41 196 ARG A CA 1
ATOM 1647 C C . ARG A 1 196 ? 6.956 9.282 21.179 1.00 47.41 196 ARG A C 1
ATOM 1649 O O . ARG A 1 196 ? 7.692 10.268 21.140 1.00 47.41 196 ARG A O 1
ATOM 1656 N N . VAL A 1 197 ? 5.665 9.369 20.883 1.00 53.31 197 VAL A N 1
ATOM 1657 C CA . VAL A 1 197 ? 4.969 10.652 20.833 1.00 53.31 197 VAL A CA 1
ATOM 1658 C C . VAL A 1 197 ? 4.799 11.074 22.286 1.00 53.31 197 VAL A C 1
ATOM 1660 O O . VAL A 1 197 ? 4.128 10.401 23.061 1.00 53.31 197 VAL A O 1
ATOM 1663 N N . LYS A 1 198 ? 5.521 12.124 22.683 1.00 47.53 198 LYS A N 1
ATOM 1664 C CA . LYS A 1 198 ? 5.392 12.715 24.013 1.00 47.53 198 LYS A CA 1
ATOM 1665 C C . LYS A 1 198 ? 3.956 13.222 24.181 1.00 47.53 198 LYS A C 1
ATOM 1667 O O . LYS A 1 198 ? 3.544 14.076 23.408 1.00 47.53 198 LYS A O 1
ATOM 1672 N N . ASP A 1 199 ? 3.264 12.703 25.188 1.00 43.47 199 ASP A N 1
ATOM 1673 C CA . ASP A 1 199 ? 2.248 13.410 25.975 1.00 43.47 199 ASP A CA 1
ATOM 1674 C C . ASP A 1 199 ? 1.065 14.073 25.255 1.00 43.47 199 ASP A C 1
ATOM 1676 O O . ASP A 1 199 ? 0.628 15.135 25.677 1.00 43.47 199 ASP A O 1
ATOM 1680 N N . ASP A 1 200 ? 0.465 13.417 24.265 1.00 50.97 200 ASP A N 1
ATOM 1681 C CA . ASP A 1 200 ? -0.944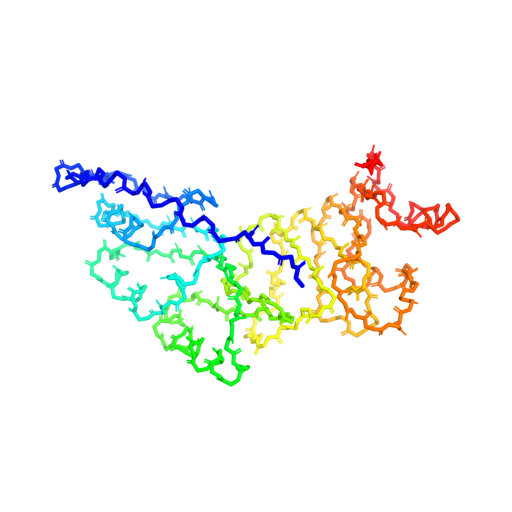 13.679 23.964 1.00 50.97 200 ASP A CA 1
ATOM 1682 C C . ASP A 1 200 ? -1.703 12.355 24.101 1.00 50.97 200 ASP A C 1
ATOM 1684 O O . ASP A 1 200 ? -1.568 11.447 23.275 1.00 50.97 200 ASP A O 1
ATOM 1688 N N . GLU A 1 201 ? -2.479 12.223 25.179 1.00 56.88 201 GLU A N 1
ATOM 1689 C CA . GLU A 1 201 ? -3.520 11.201 25.310 1.00 56.88 201 GLU A CA 1
ATOM 1690 C C . GLU A 1 201 ? -4.573 11.455 24.223 1.00 56.88 201 GLU A C 1
ATOM 1692 O O . GLU A 1 201 ? -5.593 12.105 24.451 1.00 56.88 201 GLU A O 1
ATOM 1697 N N . TYR A 1 202 ? -4.313 10.998 22.998 1.00 63.00 202 TYR A N 1
ATOM 1698 C CA . TYR A 1 202 ? -5.300 11.065 21.929 1.00 63.00 202 TYR A CA 1
ATOM 1699 C C . TYR A 1 202 ? -6.430 10.089 22.259 1.00 63.00 202 TYR A C 1
ATOM 1701 O O . TYR A 1 202 ? -6.338 8.885 22.006 1.00 63.00 202 TYR A O 1
ATOM 1709 N N . GLU A 1 203 ? -7.495 10.613 22.861 1.00 68.69 203 GLU A N 1
ATOM 1710 C CA . GLU A 1 203 ? -8.734 9.873 23.053 1.00 68.69 203 GLU A CA 1
ATOM 1711 C C . GLU A 1 203 ? -9.390 9.669 21.684 1.00 68.69 203 GLU A C 1
ATOM 1713 O O . GLU A 1 203 ? -9.687 10.622 20.959 1.00 68.69 203 GLU A O 1
ATOM 1718 N N . LEU A 1 204 ? -9.577 8.402 21.310 1.00 76.06 204 LEU A N 1
ATOM 1719 C CA . LEU A 1 204 ? -10.300 8.026 20.104 1.00 76.06 204 LEU A CA 1
ATOM 1720 C C . LEU A 1 204 ? -11.700 8.646 20.146 1.00 76.06 204 LEU A C 1
ATOM 1722 O O . LEU A 1 204 ? -12.495 8.330 21.030 1.00 76.06 204 LEU A O 1
ATOM 1726 N N . LYS A 1 205 ? -12.019 9.468 19.147 1.00 80.38 205 LYS A N 1
ATOM 1727 C CA . LYS A 1 205 ? -13.376 9.961 18.926 1.00 80.38 205 LYS A CA 1
ATOM 1728 C C . LYS A 1 205 ? -13.967 9.355 17.666 1.00 80.38 205 LYS A C 1
ATOM 1730 O O . LYS A 1 205 ? -13.307 9.274 16.633 1.00 80.38 205 LYS A O 1
ATOM 1735 N N . ILE A 1 206 ? -15.234 8.967 17.750 1.00 82.88 206 ILE A N 1
ATOM 1736 C CA . ILE A 1 206 ? -15.962 8.345 16.636 1.00 82.88 206 ILE A CA 1
ATOM 1737 C C . ILE A 1 206 ? -16.121 9.315 15.468 1.00 82.88 206 ILE A C 1
ATOM 1739 O O . ILE A 1 206 ? -15.942 8.914 14.324 1.00 82.88 206 ILE A O 1
ATOM 1743 N N . GLU A 1 207 ? -16.367 10.594 15.759 1.00 85.81 207 GLU A N 1
ATOM 1744 C CA . GLU A 1 207 ? -16.520 11.641 14.743 1.00 85.81 207 GLU A CA 1
ATOM 1745 C C . GLU A 1 207 ? -15.285 11.745 13.828 1.00 85.81 207 GLU A C 1
ATOM 1747 O O . GLU A 1 207 ? -15.420 11.889 12.618 1.00 85.81 207 GLU A O 1
ATOM 1752 N N . HIS A 1 208 ? -14.079 11.546 14.371 1.00 88.25 208 HIS A N 1
ATOM 1753 C CA . HIS A 1 208 ? -12.841 11.503 13.586 1.00 88.25 208 HIS A CA 1
ATOM 1754 C C . HIS A 1 208 ? -12.682 10.189 12.805 1.00 88.25 208 HIS A C 1
ATOM 1756 O O . HIS A 1 208 ? -12.001 10.147 11.786 1.00 88.25 208 HIS A O 1
ATOM 1762 N N . LEU A 1 209 ? -13.244 9.080 13.288 1.00 89.69 209 LEU A N 1
ATOM 1763 C CA . LEU A 1 209 ? -13.160 7.804 12.580 1.00 89.69 209 LEU A CA 1
ATOM 1764 C C . LEU A 1 209 ? -13.999 7.849 11.293 1.00 89.69 209 LEU A C 1
ATOM 1766 O O . LEU A 1 209 ? -13.559 7.362 10.251 1.00 89.69 209 LEU A O 1
ATOM 1770 N N . GLU A 1 210 ? -15.164 8.496 11.346 1.00 91.06 210 GLU A N 1
ATOM 1771 C CA . GLU A 1 210 ? -16.059 8.700 10.199 1.00 91.06 210 GLU A CA 1
ATOM 1772 C C . GLU A 1 210 ? -15.438 9.556 9.086 1.00 91.06 210 GLU A C 1
ATOM 1774 O O . GLU A 1 210 ? -15.796 9.399 7.916 1.00 91.06 210 GLU A O 1
ATOM 1779 N N . THR A 1 211 ? -14.471 10.425 9.407 1.00 90.81 211 THR A N 1
ATOM 1780 C CA . THR A 1 211 ? -13.744 11.197 8.383 1.00 90.81 211 THR A CA 1
ATOM 1781 C C . THR A 1 211 ? -12.745 10.342 7.602 1.00 90.81 211 THR A C 1
ATOM 1783 O O . THR A 1 211 ? -12.392 10.699 6.478 1.00 90.81 211 THR A O 1
ATOM 1786 N N . ILE A 1 212 ? -12.323 9.197 8.153 1.00 92.62 212 ILE A N 1
ATOM 1787 C CA . ILE A 1 212 ? -11.295 8.320 7.572 1.00 92.62 212 ILE A CA 1
ATOM 1788 C C . ILE A 1 212 ? -11.908 7.111 6.870 1.00 92.62 212 ILE A C 1
ATOM 1790 O O . ILE A 1 212 ? -11.409 6.690 5.824 1.00 92.62 212 ILE A O 1
ATOM 1794 N N . VAL A 1 213 ? -12.982 6.538 7.411 1.00 94.62 213 VAL A N 1
ATOM 1795 C CA . VAL A 1 213 ? -13.618 5.329 6.873 1.00 94.62 213 VAL A CA 1
ATOM 1796 C C . VAL A 1 213 ? -15.127 5.487 6.759 1.00 94.62 213 VAL A C 1
ATOM 1798 O O . VAL A 1 213 ? -15.773 6.147 7.566 1.00 94.62 213 VAL A O 1
ATOM 1801 N N . ASN A 1 214 ? -15.721 4.811 5.776 1.00 95.19 214 ASN A N 1
ATOM 1802 C CA . ASN A 1 214 ? -17.168 4.636 5.749 1.00 95.19 214 ASN A CA 1
ATOM 1803 C C . ASN A 1 214 ? -17.575 3.494 6.694 1.00 95.19 214 ASN A C 1
ATOM 1805 O O . ASN A 1 214 ? -17.492 2.323 6.321 1.00 95.19 214 ASN A O 1
ATOM 1809 N N . LEU A 1 215 ? -18.054 3.837 7.892 1.00 95.31 215 LEU A N 1
ATOM 1810 C CA . LEU A 1 215 ? -18.450 2.865 8.920 1.00 95.31 215 LEU A CA 1
ATOM 1811 C C . LEU A 1 215 ? -19.572 1.916 8.482 1.00 95.31 215 LEU A C 1
ATOM 1813 O O . LEU A 1 215 ? -19.618 0.773 8.931 1.00 95.31 215 LEU A O 1
ATOM 1817 N N . SER A 1 216 ? -20.421 2.328 7.537 1.00 96.19 216 SER A N 1
ATOM 1818 C CA . SER A 1 216 ? -21.464 1.453 6.989 1.00 96.19 216 SER A CA 1
ATOM 1819 C C . SER A 1 216 ? -20.909 0.299 6.156 1.00 96.19 216 SER A C 1
ATOM 1821 O O . SER A 1 216 ? -21.616 -0.681 5.950 1.00 96.19 216 SER A O 1
ATOM 1823 N N . ASN A 1 217 ? -19.666 0.373 5.678 1.00 97.12 217 ASN A N 1
ATOM 1824 C CA . ASN A 1 217 ? -19.055 -0.706 4.897 1.00 97.12 217 ASN A CA 1
ATOM 1825 C C . ASN A 1 217 ? -18.329 -1.743 5.765 1.00 97.12 217 ASN A C 1
ATOM 1827 O O . ASN A 1 217 ? -17.970 -2.807 5.260 1.00 97.12 217 ASN A O 1
ATOM 1831 N N . ILE A 1 218 ? -18.124 -1.449 7.051 1.00 98.06 218 ILE A N 1
ATOM 1832 C CA . ILE A 1 218 ? -17.360 -2.305 7.955 1.00 98.06 218 ILE A CA 1
ATOM 1833 C C . ILE A 1 218 ? -18.197 -3.526 8.342 1.00 98.06 218 ILE A C 1
ATOM 1835 O O . ILE A 1 218 ? -19.257 -3.408 8.954 1.00 98.06 218 ILE A O 1
ATOM 1839 N N . ALA A 1 219 ? -17.693 -4.703 7.980 1.00 98.00 219 ALA A N 1
ATOM 1840 C CA . ALA A 1 219 ? -18.256 -6.006 8.318 1.00 98.00 219 ALA A CA 1
ATOM 1841 C C . ALA A 1 219 ? -17.457 -6.722 9.418 1.00 98.00 219 ALA A C 1
ATOM 1843 O O . ALA A 1 219 ? -18.011 -7.576 10.117 1.00 98.00 219 ALA A O 1
ATOM 1844 N N . GLU A 1 220 ? -16.184 -6.361 9.590 1.00 98.12 220 GLU A N 1
ATOM 1845 C CA . GLU A 1 220 ? -15.286 -6.902 10.607 1.00 98.12 220 GLU A CA 1
ATOM 1846 C C . GLU A 1 220 ? -14.551 -5.780 11.346 1.00 98.12 220 GLU A C 1
ATOM 1848 O O . GLU A 1 220 ? -13.986 -4.876 10.727 1.00 98.12 220 GLU A O 1
ATOM 1853 N N . LEU A 1 221 ? -14.551 -5.862 12.676 1.00 96.25 221 LEU A N 1
ATOM 1854 C CA . LEU A 1 221 ? -13.786 -4.990 13.557 1.00 96.25 221 LEU A CA 1
ATOM 1855 C C . LEU A 1 221 ? -12.829 -5.840 14.389 1.00 96.25 221 LEU A C 1
ATOM 1857 O O . LEU A 1 221 ? -13.251 -6.708 15.152 1.00 96.25 221 LEU A O 1
ATOM 1861 N N . GLU A 1 222 ? -11.540 -5.567 14.268 1.00 94.94 222 GLU A N 1
ATOM 1862 C CA . GLU A 1 222 ? -10.499 -6.122 15.119 1.00 94.94 222 GLU A CA 1
ATOM 1863 C C . GLU A 1 222 ? -10.010 -5.048 16.092 1.00 94.94 222 GLU A C 1
ATOM 1865 O O . GLU A 1 222 ? -9.759 -3.910 15.705 1.00 94.94 222 GLU A O 1
ATOM 1870 N N . ILE A 1 223 ? -9.869 -5.404 17.365 1.00 90.62 223 ILE A N 1
ATOM 1871 C CA . ILE A 1 223 ? -9.313 -4.533 18.401 1.00 90.62 223 ILE A CA 1
ATOM 1872 C C . ILE A 1 223 ? -8.187 -5.296 19.076 1.00 90.62 223 ILE A C 1
ATOM 1874 O O . ILE A 1 223 ? -8.396 -6.391 19.609 1.00 90.62 223 ILE A O 1
ATOM 1878 N N . THR A 1 224 ? -6.986 -4.731 19.039 1.00 85.12 224 THR A N 1
ATOM 1879 C CA . THR A 1 224 ? -5.834 -5.309 19.735 1.00 85.12 224 THR A CA 1
ATOM 1880 C C . THR A 1 224 ? -5.832 -4.882 21.202 1.00 85.12 224 THR A C 1
ATOM 1882 O O . THR A 1 224 ? -6.288 -3.787 21.525 1.00 85.12 224 THR A O 1
ATOM 1885 N N . GLU A 1 225 ? -5.301 -5.710 22.104 1.00 70.62 225 GLU A N 1
ATOM 1886 C CA . GLU A 1 225 ? -5.203 -5.421 23.550 1.00 70.62 225 GLU A CA 1
ATOM 1887 C C . GLU A 1 225 ? -4.480 -4.102 23.860 1.00 70.62 225 GLU A C 1
ATOM 1889 O O . GLU A 1 225 ? -4.683 -3.484 24.908 1.00 70.62 225 GLU A O 1
ATOM 1894 N N . GLU A 1 226 ? -3.632 -3.639 22.945 1.00 69.38 226 GLU A N 1
ATOM 1895 C CA . GLU A 1 226 ? -2.962 -2.354 23.088 1.00 69.38 226 GLU A CA 1
ATOM 1896 C C . GLU A 1 226 ? -3.957 -1.188 22.981 1.00 69.38 226 GLU A C 1
ATOM 1898 O O . GLU A 1 226 ? -3.760 -0.155 23.629 1.00 69.38 226 GLU A O 1
ATOM 1903 N N . CYS A 1 227 ? -5.038 -1.358 22.215 1.00 71.06 227 CYS A N 1
ATOM 1904 C CA . CYS A 1 227 ? -6.151 -0.429 22.053 1.00 71.06 227 CYS A CA 1
ATOM 1905 C C . CYS A 1 227 ? -6.994 -0.377 23.331 1.00 71.06 227 CYS A C 1
ATOM 1907 O O . CYS A 1 227 ? -7.928 -1.149 23.525 1.00 71.06 227 CYS A O 1
ATOM 1909 N N . ALA A 1 228 ? -6.662 0.564 24.220 1.00 67.00 228 ALA A N 1
ATOM 1910 C CA . ALA A 1 228 ? -7.402 0.847 25.449 1.00 67.00 228 ALA A CA 1
ATOM 1911 C C . ALA A 1 228 ? -8.752 1.539 25.156 1.00 67.00 228 ALA A C 1
ATOM 1913 O O . ALA A 1 228 ? -9.028 2.639 25.634 1.0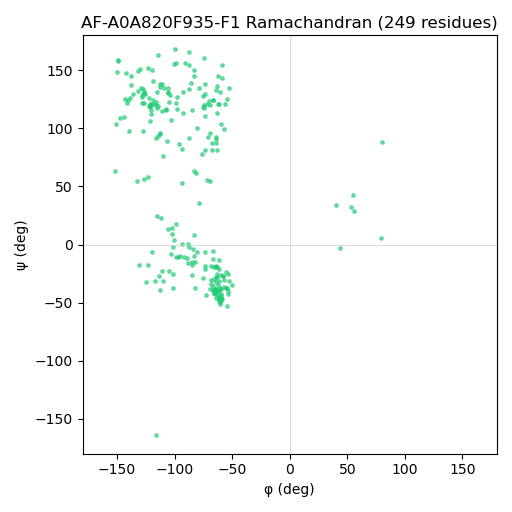0 67.00 228 ALA A O 1
ATOM 1914 N N . VAL A 1 229 ? -9.591 0.916 24.327 1.00 74.38 229 VAL A N 1
ATOM 1915 C CA . VAL A 1 229 ? -10.941 1.393 24.024 1.00 74.38 229 VAL A CA 1
ATOM 1916 C C . VAL A 1 229 ? -11.821 1.095 25.232 1.00 74.38 229 VAL A C 1
ATOM 1918 O O . VAL A 1 229 ? -12.010 -0.061 25.607 1.00 74.38 229 VAL A O 1
ATOM 1921 N N . LYS A 1 230 ? -12.363 2.145 25.854 1.00 82.06 230 LYS A N 1
ATOM 1922 C CA . LYS A 1 230 ? -13.362 2.008 26.923 1.00 82.06 230 LYS A CA 1
ATOM 1923 C C . LYS A 1 230 ? -14.585 1.258 26.387 1.00 82.06 230 LYS A C 1
ATOM 1925 O O . LYS A 1 230 ? -14.991 1.480 25.246 1.00 82.06 230 LYS A O 1
ATOM 1930 N N . SER A 1 231 ? -15.201 0.413 27.211 1.00 84.12 231 SER A N 1
ATOM 1931 C CA . SER A 1 231 ? -16.369 -0.383 26.814 1.00 84.12 231 SER A CA 1
ATOM 1932 C C . SER A 1 231 ? -17.496 0.481 26.243 1.00 84.12 231 SER A C 1
ATOM 1934 O O . SER A 1 231 ? -18.104 0.113 25.243 1.00 84.12 231 SER A O 1
ATOM 1936 N N . GLU A 1 232 ? -17.748 1.653 26.830 1.00 87.00 232 GLU A N 1
ATOM 1937 C CA . GLU A 1 232 ? -18.769 2.596 26.365 1.00 87.00 232 GLU A CA 1
ATOM 1938 C C . GLU A 1 232 ? -18.476 3.083 24.942 1.00 87.00 232 GLU A C 1
ATOM 1940 O O . GLU A 1 232 ? -19.361 3.077 24.091 1.00 87.00 232 GLU A O 1
ATOM 1945 N N . LEU A 1 233 ? -17.218 3.437 24.664 1.00 85.31 233 LEU A N 1
ATOM 1946 C CA . LEU A 1 233 ? -16.782 3.886 23.344 1.00 85.31 233 LEU A CA 1
ATOM 1947 C C . LEU A 1 233 ? -16.895 2.765 22.305 1.00 85.31 233 LEU A C 1
ATOM 1949 O O . LEU A 1 233 ? -17.326 3.014 21.183 1.00 85.31 233 LEU A O 1
ATOM 1953 N N . LEU A 1 234 ? -16.566 1.527 22.681 1.00 88.88 234 LEU A N 1
ATOM 1954 C CA . LEU A 1 234 ? -16.742 0.367 21.808 1.00 88.88 234 LEU A CA 1
ATOM 1955 C C . LEU A 1 234 ? -18.209 0.188 21.401 1.00 88.88 234 LEU A C 1
ATOM 1957 O O . LEU A 1 234 ? -18.499 -0.015 20.224 1.00 88.88 234 LEU A O 1
ATOM 1961 N N . PHE A 1 235 ? -19.143 0.291 22.349 1.00 90.50 235 PHE A N 1
ATOM 1962 C CA . PHE A 1 235 ? -20.567 0.206 22.026 1.00 90.50 23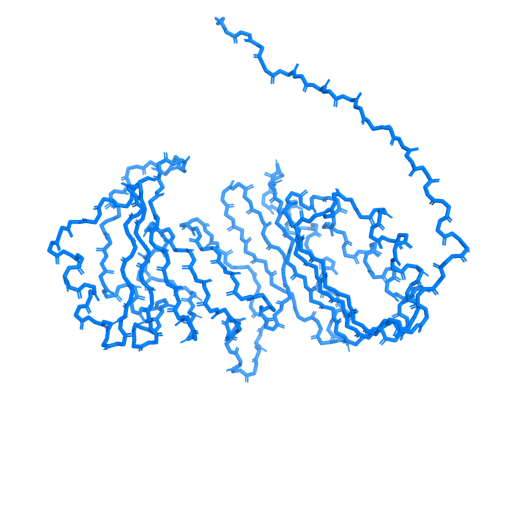5 PHE A CA 1
ATOM 1963 C C . PHE A 1 235 ? -21.013 1.323 21.085 1.00 90.50 235 PHE A C 1
ATOM 1965 O O . PHE A 1 235 ? -21.795 1.062 20.172 1.00 90.50 235 PHE A O 1
ATOM 1972 N N . GLU A 1 236 ? -20.513 2.544 21.270 1.00 91.62 236 GLU A N 1
ATOM 1973 C CA . GLU A 1 236 ? -20.814 3.646 20.358 1.00 91.62 236 GLU A CA 1
ATOM 1974 C C . GLU A 1 236 ? -20.233 3.408 18.952 1.00 91.62 236 GLU A C 1
ATOM 1976 O O . GLU A 1 236 ? -20.932 3.639 17.968 1.00 91.62 236 GLU A O 1
ATOM 1981 N N . ILE A 1 237 ? -19.020 2.851 18.828 1.00 90.81 237 ILE A N 1
ATOM 1982 C CA . ILE A 1 237 ? -18.438 2.461 17.528 1.00 90.81 237 ILE A CA 1
ATOM 1983 C C . ILE A 1 237 ? -19.318 1.414 16.837 1.00 90.81 237 ILE A C 1
ATOM 1985 O O . ILE A 1 237 ? -19.674 1.572 15.670 1.00 90.81 237 ILE A O 1
ATOM 1989 N N . LEU A 1 238 ? -19.706 0.358 17.559 1.00 93.81 238 LEU A N 1
ATOM 1990 C CA . LEU A 1 238 ? -20.521 -0.728 17.010 1.00 93.81 238 LEU A CA 1
ATOM 1991 C C . LEU A 1 238 ? -21.899 -0.241 16.544 1.00 93.81 238 LEU A C 1
ATOM 1993 O O . LEU A 1 238 ? -22.397 -0.718 15.526 1.00 93.81 238 LEU A O 1
ATOM 1997 N N . LYS A 1 239 ? -22.506 0.736 17.233 1.00 94.44 239 LYS A N 1
ATOM 1998 C CA . LYS A 1 239 ? -23.776 1.349 16.802 1.00 94.44 239 LYS A CA 1
ATOM 1999 C C . LYS A 1 239 ? -23.675 2.035 15.437 1.00 94.44 239 LYS A C 1
ATOM 2001 O O . LYS A 1 239 ? -24.667 2.050 14.714 1.00 94.44 239 LYS A O 1
ATOM 2006 N N . GLN A 1 240 ? -22.510 2.578 15.082 1.00 94.25 240 GLN A N 1
ATOM 2007 C CA . GLN A 1 240 ? -22.282 3.244 13.792 1.00 94.25 240 GLN A CA 1
ATOM 2008 C C . GLN A 1 240 ? -21.917 2.280 12.652 1.00 94.25 240 GLN A C 1
ATOM 2010 O O . GLN A 1 240 ? -21.795 2.702 11.502 1.00 94.25 240 GLN A O 1
ATOM 2015 N N . MET A 1 241 ? -21.758 0.984 12.936 1.00 96.06 241 MET A N 1
ATOM 2016 C CA . MET A 1 241 ? -21.414 -0.046 11.951 1.00 96.06 241 MET A CA 1
ATOM 2017 C C . MET A 1 241 ? -22.608 -0.986 11.709 1.00 96.06 241 MET A C 1
ATOM 2019 O O . MET A 1 241 ? -22.618 -2.115 12.197 1.00 96.06 241 MET A O 1
ATOM 2023 N N . PRO A 1 242 ? -23.638 -0.572 10.945 1.00 96.25 242 PRO A N 1
ATOM 2024 C CA . PRO A 1 242 ? -24.866 -1.355 10.767 1.00 96.25 242 PRO A CA 1
ATOM 2025 C C . PRO A 1 242 ? -24.658 -2.729 10.113 1.00 96.25 242 PRO A C 1
ATOM 2027 O O . PRO A 1 242 ? -25.507 -3.604 10.258 1.00 96.25 242 PRO A O 1
ATOM 2030 N N . ASN A 1 243 ? -23.547 -2.920 9.396 1.00 97.19 243 ASN A N 1
ATOM 2031 C CA . ASN A 1 243 ? -23.216 -4.165 8.703 1.00 97.19 243 ASN A CA 1
ATOM 2032 C C . ASN A 1 243 ? -22.176 -5.018 9.448 1.00 97.19 243 ASN A C 1
ATOM 2034 O O . ASN A 1 243 ? -21.698 -6.010 8.893 1.00 97.19 243 ASN A O 1
ATOM 2038 N N . ILE A 1 244 ? -21.829 -4.660 10.691 1.00 97.38 244 ILE A N 1
ATOM 2039 C CA . ILE A 1 244 ? -20.874 -5.425 11.491 1.00 97.38 244 ILE A CA 1
ATOM 2040 C C . ILE A 1 244 ? -21.384 -6.854 11.707 1.00 97.38 244 ILE A C 1
ATOM 2042 O O . ILE A 1 244 ? -22.528 -7.089 12.094 1.00 97.38 244 ILE A O 1
ATOM 2046 N N . SER A 1 245 ? -20.514 -7.825 11.452 1.00 97.25 245 SER A N 1
ATOM 2047 C CA . SER A 1 245 ? -20.820 -9.255 11.578 1.00 97.25 245 SER A CA 1
ATOM 2048 C C . SER A 1 245 ? -19.763 -10.026 12.368 1.00 97.25 245 SER A C 1
ATOM 2050 O O . SER A 1 245 ? -20.044 -11.113 12.868 1.00 97.25 245 SER A O 1
ATOM 2052 N N . SER A 1 246 ? -18.567 -9.450 12.522 1.00 97.75 246 SER A N 1
ATOM 2053 C CA . SER A 1 246 ? -17.440 -10.040 13.238 1.00 97.75 246 SER A CA 1
ATOM 2054 C C . SER A 1 246 ? -16.773 -8.993 14.131 1.00 97.75 246 SER A C 1
ATOM 2056 O O . SER A 1 246 ? -16.441 -7.900 13.672 1.00 97.75 246 SER A O 1
ATOM 2058 N N . LEU A 1 247 ? -16.579 -9.336 15.406 1.00 95.81 247 LEU A N 1
ATOM 2059 C CA . LEU A 1 247 ? -15.780 -8.572 16.363 1.00 95.81 247 LEU A CA 1
ATOM 2060 C C . LEU A 1 247 ? -14.680 -9.486 16.902 1.00 95.81 247 LEU A C 1
ATOM 2062 O O . LEU A 1 247 ? -14.969 -10.512 17.521 1.00 95.81 247 LEU A O 1
ATOM 2066 N N . ILE A 1 248 ? -13.426 -9.103 16.683 1.00 94.75 248 ILE A N 1
ATOM 2067 C CA . ILE A 1 248 ? -12.247 -9.864 17.093 1.00 94.75 248 ILE A CA 1
ATOM 2068 C C . ILE A 1 248 ? -11.501 -9.062 18.154 1.00 94.75 248 ILE A C 1
ATOM 2070 O O . ILE A 1 248 ? -11.025 -7.961 17.893 1.00 94.75 248 ILE A O 1
ATOM 2074 N N . LEU A 1 249 ? -11.370 -9.633 19.349 1.00 90.38 249 LEU A N 1
ATOM 2075 C CA . LEU A 1 249 ? -10.542 -9.078 20.418 1.00 90.38 249 LEU A CA 1
ATOM 2076 C C . LEU A 1 249 ? -9.244 -9.886 20.479 1.00 90.38 249 LEU A C 1
ATOM 2078 O O . LEU A 1 249 ? -9.264 -11.051 20.889 1.00 90.38 249 LEU A O 1
ATOM 2082 N N . LYS A 1 250 ? -8.133 -9.303 20.021 1.00 85.81 250 LYS A N 1
ATOM 2083 C CA . LYS A 1 250 ? -6.821 -9.962 20.050 1.00 85.81 250 LYS A CA 1
ATOM 2084 C C . LYS A 1 250 ? -6.066 -9.596 21.313 1.00 85.81 250 LYS A C 1
ATOM 2086 O O . LYS A 1 250 ? -5.959 -8.417 21.643 1.00 85.81 250 LYS A O 1
ATOM 2091 N N . LYS A 1 251 ? -5.539 -10.631 21.963 1.00 72.19 251 LYS A N 1
ATOM 2092 C CA . LYS A 1 251 ? -4.586 -10.500 23.058 1.00 72.19 251 LYS A CA 1
ATOM 2093 C C . LYS A 1 251 ? -3.189 -10.205 22.544 1.00 72.19 251 LYS A C 1
ATOM 2095 O O . LYS A 1 251 ? -2.827 -10.842 21.530 1.00 72.19 251 LYS A O 1
#